Protein AF-A0A937VIE2-F1 (afdb_monomer)

Structure (mmCIF, N/CA/C/O backbone):
data_AF-A0A937VIE2-F1
#
_entry.id   AF-A0A937VIE2-F1
#
loop_
_atom_site.group_PDB
_atom_site.id
_atom_site.type_symbol
_atom_site.label_atom_id
_atom_site.label_alt_id
_atom_site.label_comp_id
_atom_site.label_asym_id
_atom_site.label_entity_id
_atom_site.label_seq_id
_atom_site.pdbx_PDB_ins_code
_atom_site.Cartn_x
_atom_site.Cartn_y
_atom_site.Cartn_z
_atom_site.occupancy
_atom_site.B_iso_or_equiv
_atom_site.auth_seq_id
_atom_site.auth_comp_id
_atom_site.auth_asym_id
_atom_site.auth_atom_id
_atom_site.pdbx_PDB_model_num
ATOM 1 N N . MET A 1 1 ? 29.236 -11.429 35.634 1.00 69.19 1 MET A N 1
ATOM 2 C CA . MET A 1 1 ? 28.271 -10.416 35.156 1.00 69.19 1 MET A CA 1
ATOM 3 C C . MET A 1 1 ? 28.863 -9.721 33.946 1.00 69.19 1 MET A C 1
ATOM 5 O O . MET A 1 1 ? 29.870 -9.031 34.075 1.00 69.19 1 MET A O 1
ATOM 9 N N . THR A 1 2 ? 28.280 -9.947 32.773 1.00 82.44 2 THR A N 1
ATOM 10 C CA . THR A 1 2 ? 28.721 -9.345 31.508 1.00 82.44 2 THR A CA 1
ATOM 11 C C . THR A 1 2 ? 27.830 -8.153 31.186 1.00 82.44 2 THR A C 1
ATOM 13 O O . THR A 1 2 ? 26.612 -8.257 31.287 1.00 82.44 2 THR A O 1
ATOM 16 N N . THR A 1 3 ? 28.403 -7.032 30.759 1.00 87.00 3 THR A N 1
ATOM 17 C CA . THR A 1 3 ? 27.626 -5.849 30.363 1.00 87.00 3 THR A CA 1
ATOM 18 C C . THR A 1 3 ? 27.559 -5.748 28.845 1.00 87.00 3 THR A C 1
ATOM 20 O O . THR A 1 3 ? 28.565 -5.911 28.158 1.00 87.00 3 THR A O 1
ATOM 23 N N . CYS A 1 4 ? 26.375 -5.458 28.303 1.00 84.06 4 CYS A N 1
ATOM 24 C CA . CYS A 1 4 ? 26.221 -5.210 26.873 1.00 84.06 4 CYS A CA 1
ATOM 25 C C . CYS A 1 4 ? 26.970 -3.938 26.454 1.00 84.06 4 CYS A C 1
ATOM 27 O O . CYS A 1 4 ? 26.629 -2.847 26.913 1.00 84.06 4 CYS A O 1
ATOM 29 N N . ALA A 1 5 ? 27.912 -4.052 25.517 1.00 84.44 5 ALA A N 1
ATOM 30 C CA . ALA A 1 5 ? 28.665 -2.908 24.994 1.00 84.44 5 ALA A CA 1
ATOM 31 C C . ALA A 1 5 ? 27.788 -1.883 24.247 1.00 84.44 5 ALA A C 1
ATOM 33 O O . ALA A 1 5 ? 28.168 -0.723 24.124 1.00 84.44 5 ALA A O 1
ATOM 34 N N . ARG A 1 6 ? 26.607 -2.290 23.758 1.00 85.06 6 ARG A N 1
ATOM 35 C CA . ARG A 1 6 ? 25.713 -1.416 22.984 1.00 85.06 6 ARG A CA 1
ATOM 36 C C . ARG A 1 6 ? 24.763 -0.589 23.847 1.00 85.06 6 ARG A C 1
ATOM 38 O O . ARG A 1 6 ? 24.450 0.538 23.489 1.00 85.06 6 ARG A O 1
ATOM 45 N N . CYS A 1 7 ? 24.264 -1.149 24.949 1.00 91.25 7 CYS A N 1
ATOM 46 C CA . CYS A 1 7 ? 23.208 -0.514 25.749 1.00 91.25 7 CYS A CA 1
ATOM 47 C C . CYS A 1 7 ? 23.459 -0.530 27.263 1.00 91.25 7 CYS A C 1
ATOM 49 O O . CYS A 1 7 ? 22.568 -0.172 28.029 1.00 91.25 7 CYS A O 1
ATOM 51 N N . GLY A 1 8 ? 24.625 -0.997 27.720 1.00 88.50 8 GLY A N 1
ATOM 52 C CA . GLY A 1 8 ? 25.016 -0.966 29.134 1.00 88.50 8 GLY A CA 1
ATOM 53 C C . GLY A 1 8 ? 24.221 -1.898 30.054 1.00 88.50 8 GLY A C 1
ATOM 54 O O . GLY A 1 8 ? 24.347 -1.819 31.271 1.00 88.50 8 GLY A O 1
ATOM 55 N N . THR A 1 9 ? 23.373 -2.775 29.511 1.00 90.00 9 THR A N 1
ATOM 56 C CA . THR A 1 9 ? 22.544 -3.674 30.325 1.00 90.00 9 THR A CA 1
ATOM 57 C C . THR A 1 9 ? 23.381 -4.822 30.883 1.00 90.00 9 THR A C 1
ATOM 59 O O . THR A 1 9 ? 24.110 -5.473 30.134 1.00 90.00 9 THR A O 1
ATOM 62 N N . GLN A 1 10 ? 23.249 -5.068 32.187 1.00 91.19 10 GLN A N 1
ATOM 63 C CA . GLN A 1 10 ? 23.834 -6.215 32.880 1.00 91.19 10 GLN A CA 1
ATOM 64 C C . GLN A 1 10 ? 23.146 -7.501 32.414 1.00 91.19 10 GLN A C 1
ATOM 66 O O . GLN A 1 10 ? 21.920 -7.615 32.459 1.00 91.19 10 GLN A O 1
ATOM 71 N N . LEU A 1 11 ? 23.936 -8.461 31.953 1.00 88.44 11 LEU A N 1
ATOM 72 C CA . LEU A 1 11 ? 23.487 -9.748 31.443 1.00 88.44 11 LEU A CA 1
ATOM 73 C C . LEU A 1 11 ? 24.007 -10.867 32.345 1.00 88.44 11 LEU A C 1
ATOM 75 O O . LEU A 1 11 ? 25.069 -10.767 32.972 1.00 88.44 11 LEU A O 1
ATOM 79 N N . LYS A 1 12 ? 23.229 -11.949 32.405 1.00 87.00 12 LYS A N 1
ATOM 80 C CA . LYS A 1 12 ? 23.620 -13.166 33.114 1.00 87.00 12 LYS A CA 1
ATOM 81 C C . LYS A 1 12 ? 24.787 -13.821 32.371 1.00 87.00 12 LYS A C 1
ATOM 83 O O . LYS A 1 12 ? 24.836 -13.799 31.139 1.00 87.00 12 LYS A O 1
ATOM 88 N N . ASP A 1 13 ? 25.731 -14.383 33.116 1.00 81.31 13 ASP A N 1
ATOM 89 C CA . ASP A 1 13 ? 26.873 -15.077 32.523 1.00 81.31 13 ASP A CA 1
ATOM 90 C C . ASP A 1 13 ? 26.370 -16.241 31.639 1.00 81.31 13 ASP A C 1
ATOM 92 O O . ASP A 1 13 ? 25.486 -16.996 32.045 1.00 81.31 13 ASP A O 1
ATOM 96 N N . GLY A 1 14 ? 26.881 -16.333 30.404 1.00 79.75 14 GLY A N 1
ATOM 97 C CA . GLY A 1 14 ? 26.474 -17.335 29.403 1.00 79.75 14 GLY A CA 1
ATOM 98 C C . GLY A 1 14 ? 25.462 -16.872 28.342 1.00 79.75 14 GLY A C 1
ATOM 99 O O . GLY A 1 14 ? 25.085 -17.665 27.483 1.00 79.75 14 GLY A O 1
ATOM 100 N N . THR A 1 15 ? 25.027 -15.607 28.354 1.00 79.00 15 THR A N 1
ATOM 101 C CA . THR A 1 15 ? 24.109 -15.081 27.324 1.00 79.00 15 THR A CA 1
ATOM 102 C C . THR A 1 15 ? 24.867 -14.699 26.044 1.00 79.00 15 THR A C 1
ATOM 104 O O . THR A 1 15 ? 25.812 -13.918 26.104 1.00 79.00 15 THR A O 1
ATOM 107 N N . THR A 1 16 ? 24.445 -15.200 24.878 1.00 86.69 16 THR A N 1
ATOM 108 C CA . THR A 1 16 ? 25.075 -14.901 23.570 1.00 86.69 16 THR A CA 1
ATOM 109 C C . THR A 1 16 ? 24.495 -13.668 22.872 1.00 86.69 16 THR A C 1
ATOM 111 O O . THR A 1 16 ? 25.120 -13.123 21.963 1.00 86.69 16 THR A O 1
ATOM 114 N N . VAL A 1 17 ? 23.322 -13.192 23.305 1.00 88.12 17 VAL A N 1
ATOM 115 C CA . VAL A 1 17 ? 22.620 -12.028 22.744 1.00 88.12 17 VAL A CA 1
ATOM 116 C C . VAL A 1 17 ? 22.024 -11.152 23.845 1.00 88.12 17 VAL A C 1
ATOM 118 O O . VAL A 1 17 ? 21.559 -11.639 24.874 1.00 88.12 17 VAL A O 1
ATOM 121 N N . CYS A 1 18 ? 22.019 -9.836 23.644 1.00 86.56 18 CYS A N 1
ATOM 122 C CA . CYS A 1 18 ? 21.392 -8.904 24.572 1.00 86.56 18 CYS A CA 1
ATOM 123 C C . CYS A 1 18 ? 19.878 -8.829 24.330 1.00 86.56 18 CYS A C 1
ATOM 125 O O . CYS A 1 18 ? 19.446 -8.294 23.313 1.00 86.56 18 CYS A O 1
ATOM 127 N N . PHE A 1 19 ? 19.064 -9.246 25.302 1.00 88.81 19 PHE A N 1
ATOM 128 C CA . PHE A 1 19 ? 17.596 -9.188 25.199 1.00 88.81 19 PHE A CA 1
ATOM 129 C C . PHE A 1 19 ? 17.021 -7.777 25.020 1.00 88.81 19 PHE A C 1
ATOM 131 O O . PHE A 1 19 ? 15.902 -7.628 24.547 1.00 88.81 19 PHE A O 1
ATOM 138 N N . ARG A 1 20 ? 17.773 -6.731 25.386 1.00 85.81 20 ARG A N 1
ATOM 139 C CA . ARG A 1 20 ? 17.298 -5.346 25.285 1.00 85.81 20 ARG A CA 1
ATOM 140 C C . ARG A 1 20 ? 17.515 -4.720 23.908 1.00 85.81 20 ARG A C 1
ATOM 142 O O . ARG A 1 20 ? 16.740 -3.861 23.514 1.00 85.81 20 ARG A O 1
ATOM 149 N N . CYS A 1 21 ? 18.578 -5.097 23.200 1.00 89.81 21 CYS A N 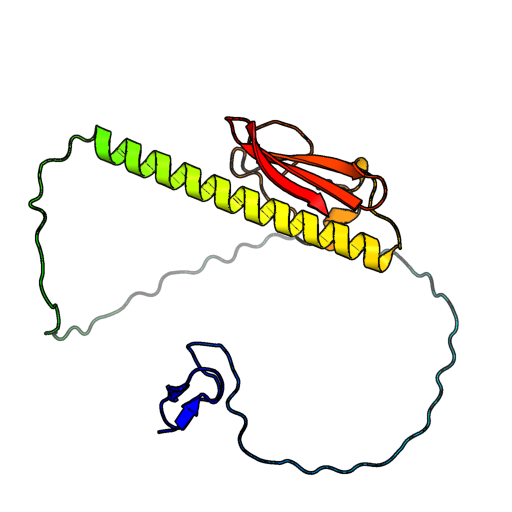1
ATOM 150 C CA . CYS A 1 21 ? 18.947 -4.453 21.930 1.00 89.81 21 CYS A CA 1
ATOM 151 C C . CYS A 1 21 ? 19.276 -5.427 20.792 1.00 89.81 21 CYS A C 1
ATOM 153 O O . CYS A 1 21 ? 19.656 -4.985 19.712 1.00 89.81 21 CYS A O 1
ATOM 155 N N . GLY A 1 22 ? 19.200 -6.738 21.030 1.00 84.06 22 GLY A N 1
ATOM 156 C CA . GLY A 1 22 ? 19.500 -7.780 20.046 1.00 84.06 22 GLY A CA 1
ATOM 157 C C . GLY A 1 22 ? 20.981 -7.921 19.677 1.00 84.06 22 GLY A C 1
ATOM 158 O O . GLY A 1 22 ? 21.313 -8.721 18.810 1.00 84.06 22 GLY A O 1
ATOM 159 N N . ALA A 1 23 ? 21.891 -7.165 20.300 1.00 85.06 23 ALA A N 1
ATOM 160 C CA . ALA A 1 23 ? 23.313 -7.238 19.974 1.00 85.06 23 ALA A CA 1
ATOM 161 C C . ALA A 1 23 ? 23.926 -8.575 20.424 1.00 85.06 23 ALA A C 1
ATOM 163 O O . ALA A 1 23 ? 23.770 -8.966 21.583 1.00 85.06 23 ALA A O 1
ATOM 164 N N . GLY A 1 24 ? 24.647 -9.245 19.522 1.00 82.56 24 GLY A N 1
ATOM 165 C CA . GLY A 1 24 ? 25.449 -10.425 19.845 1.00 82.56 24 GLY A CA 1
ATOM 166 C C . GLY A 1 24 ? 26.651 -10.060 20.718 1.00 82.56 24 GLY A C 1
ATOM 167 O O . GLY A 1 24 ? 27.347 -9.082 20.446 1.00 82.56 24 GLY A O 1
ATOM 168 N N . LEU A 1 25 ? 26.887 -10.838 21.773 1.00 75.50 25 LEU A N 1
ATOM 169 C CA . LEU A 1 25 ? 28.048 -10.705 22.650 1.00 75.50 25 LEU A CA 1
ATOM 170 C C . LEU A 1 25 ? 29.154 -11.646 22.162 1.00 75.50 25 LEU A C 1
ATOM 172 O O . LEU A 1 25 ? 29.350 -12.734 22.698 1.00 75.50 25 LEU A O 1
ATOM 176 N N . SER A 1 26 ? 29.850 -11.257 21.099 1.00 67.56 26 SER A N 1
ATOM 177 C CA . SER A 1 26 ? 30.950 -12.054 20.555 1.00 67.56 26 SER A CA 1
ATOM 178 C C . SER A 1 26 ? 32.228 -11.804 21.355 1.00 67.56 26 SER A C 1
ATOM 180 O O . SER A 1 26 ? 32.835 -10.741 21.244 1.00 67.56 26 SER A O 1
ATOM 182 N N . GLY A 1 27 ? 32.637 -12.779 22.166 1.00 53.41 27 GLY A N 1
ATOM 183 C CA . GLY A 1 27 ? 33.979 -12.838 22.737 1.00 53.41 27 GLY A CA 1
ATOM 184 C C . GLY A 1 27 ? 34.893 -13.725 21.890 1.00 53.41 27 GLY A C 1
ATOM 185 O O . GLY A 1 27 ? 34.603 -14.906 21.735 1.00 53.41 27 GLY A O 1
ATOM 186 N N . GLY A 1 28 ? 36.011 -13.167 21.418 1.00 45.53 28 GLY A N 1
ATOM 187 C CA . GLY A 1 28 ? 37.247 -13.916 21.171 1.00 45.53 28 GLY A CA 1
ATOM 188 C C . GLY A 1 28 ? 37.538 -14.351 19.734 1.00 45.53 28 GLY A C 1
ATOM 189 O O . GLY A 1 28 ? 36.821 -15.139 19.128 1.00 45.53 28 GLY A O 1
ATOM 190 N N . ASP A 1 29 ? 38.666 -13.855 19.248 1.00 45.56 29 ASP A N 1
ATOM 191 C CA . ASP A 1 29 ? 39.353 -14.092 17.984 1.00 45.56 29 ASP A CA 1
ATOM 192 C C . ASP A 1 29 ? 39.387 -15.547 17.482 1.00 45.56 29 ASP A C 1
ATOM 194 O O . ASP A 1 29 ? 39.903 -16.454 18.134 1.00 45.56 29 ASP A O 1
ATOM 198 N N . ALA A 1 30 ? 38.984 -15.735 16.224 1.00 44.19 30 ALA A N 1
ATOM 199 C CA . ALA A 1 30 ? 39.468 -16.827 15.388 1.00 44.19 30 ALA A CA 1
ATOM 200 C C . ALA A 1 30 ? 40.212 -16.233 14.187 1.00 44.19 30 ALA A C 1
ATOM 202 O O . ALA A 1 30 ? 39.652 -16.005 13.114 1.00 44.19 30 ALA A O 1
ATOM 203 N N . HIS A 1 31 ? 41.512 -16.008 14.382 1.00 41.78 31 HIS A N 1
ATOM 204 C CA . HIS A 1 31 ? 42.490 -15.972 13.302 1.00 41.78 31 HIS A CA 1
ATOM 205 C C . HIS A 1 31 ? 42.305 -17.215 12.417 1.00 41.78 31 HIS A C 1
ATOM 207 O O . HIS A 1 31 ? 42.608 -18.337 12.825 1.00 41.78 31 HIS A O 1
ATOM 213 N N . ARG A 1 32 ? 41.867 -17.027 11.171 1.00 40.41 32 ARG A N 1
ATOM 214 C CA . ARG A 1 32 ? 42.125 -18.003 10.111 1.00 40.41 32 ARG A CA 1
ATOM 215 C C . ARG A 1 32 ? 42.471 -17.277 8.816 1.00 40.41 32 ARG A C 1
ATOM 217 O O . ARG A 1 32 ? 41.617 -16.981 7.990 1.00 40.41 32 ARG A O 1
ATOM 224 N N . SER A 1 33 ? 43.768 -17.037 8.648 1.00 39.62 3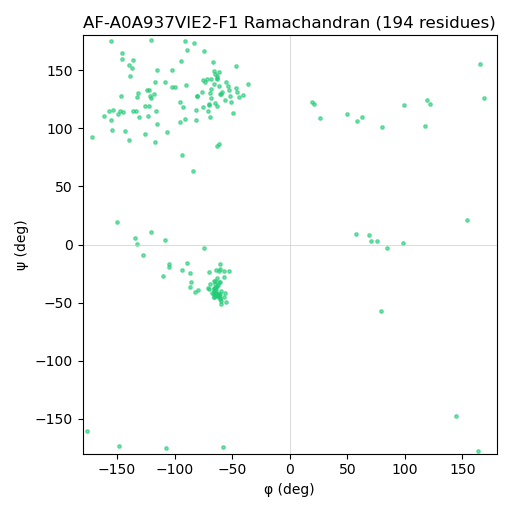3 SER A N 1
ATOM 225 C CA . SER A 1 33 ? 44.392 -16.877 7.339 1.00 39.62 33 SER A CA 1
ATOM 226 C C . SER A 1 33 ? 44.033 -18.066 6.446 1.00 39.62 33 SER A C 1
ATOM 228 O O . SER A 1 33 ? 44.278 -19.212 6.828 1.00 39.62 33 SER A O 1
ATOM 230 N N . ARG A 1 34 ? 43.527 -17.800 5.239 1.00 42.66 34 ARG A N 1
ATOM 231 C CA . ARG A 1 34 ? 43.758 -18.634 4.049 1.00 42.66 34 ARG A CA 1
ATOM 232 C C . ARG A 1 34 ? 43.607 -17.797 2.777 1.00 42.66 34 ARG A C 1
ATOM 234 O O . ARG A 1 34 ? 42.509 -17.496 2.333 1.00 42.66 34 ARG A O 1
ATOM 241 N N . SER A 1 35 ? 44.768 -17.389 2.272 1.00 39.28 35 SER A N 1
ATOM 242 C CA . SER A 1 35 ? 45.222 -17.503 0.879 1.00 39.28 35 SER A CA 1
ATOM 243 C C . SER A 1 35 ? 44.176 -17.681 -0.232 1.00 39.28 35 SER A C 1
ATOM 245 O O . SER A 1 35 ? 43.502 -18.705 -0.305 1.00 39.28 35 SER A O 1
ATOM 247 N N . SER A 1 36 ? 44.201 -16.714 -1.155 1.00 44.53 36 SER A N 1
ATOM 248 C CA . SER A 1 36 ? 44.146 -16.838 -2.622 1.00 44.53 36 SER A CA 1
ATOM 249 C C . SER A 1 36 ? 43.602 -18.136 -3.231 1.00 44.53 36 SER A C 1
ATOM 251 O O . SER A 1 36 ? 44.233 -19.188 -3.128 1.00 44.53 36 SER A O 1
ATOM 253 N N . THR A 1 37 ? 42.565 -18.018 -4.061 1.00 42.12 37 THR A N 1
ATOM 254 C CA . THR A 1 37 ? 42.486 -18.753 -5.332 1.00 42.12 37 THR A CA 1
ATOM 255 C C . THR A 1 37 ? 41.700 -17.923 -6.344 1.00 42.12 37 THR A C 1
ATOM 257 O O . THR A 1 37 ? 40.510 -17.672 -6.197 1.00 42.12 37 THR A O 1
ATOM 260 N N . THR A 1 38 ? 42.434 -17.480 -7.358 1.00 45.38 38 THR A N 1
ATOM 261 C CA . THR A 1 38 ? 41.984 -17.034 -8.673 1.00 45.38 38 THR A CA 1
ATOM 262 C C . THR A 1 38 ? 41.099 -18.095 -9.325 1.00 45.38 38 THR A C 1
ATOM 264 O O . THR A 1 38 ? 41.486 -19.259 -9.381 1.00 45.38 38 THR A O 1
ATOM 267 N N . GLY A 1 39 ? 39.956 -17.701 -9.879 1.00 36.81 39 GLY A N 1
ATOM 268 C CA . GLY A 1 39 ? 39.126 -18.596 -10.682 1.00 36.81 39 GLY A CA 1
ATOM 269 C C . GLY A 1 39 ? 38.001 -17.830 -11.358 1.00 36.81 39 GLY A C 1
ATOM 270 O O . GLY A 1 39 ? 36.953 -17.620 -10.760 1.00 36.81 39 GLY A O 1
ATOM 271 N N . GLY A 1 40 ? 38.246 -17.373 -12.586 1.00 45.88 40 GLY A N 1
ATOM 272 C CA . GLY A 1 40 ? 37.209 -16.809 -13.441 1.00 45.88 40 GLY A CA 1
ATOM 273 C C . GLY A 1 40 ? 36.153 -17.854 -13.787 1.00 45.88 40 GLY A C 1
ATOM 274 O O . GLY A 1 40 ? 36.474 -19.026 -13.978 1.00 45.88 40 GLY A O 1
ATOM 275 N N . VAL A 1 41 ? 34.900 -17.416 -13.902 1.00 42.28 41 VAL A N 1
ATOM 276 C CA . VAL A 1 41 ? 33.829 -18.227 -14.478 1.00 42.28 41 VAL A CA 1
ATOM 277 C C . VAL A 1 41 ? 33.091 -17.395 -15.518 1.00 42.28 41 VAL A C 1
ATOM 279 O O . VAL A 1 41 ? 32.414 -16.413 -15.233 1.00 42.28 41 VAL A O 1
ATOM 282 N N . VAL A 1 42 ? 33.318 -17.827 -16.748 1.00 40.94 42 VAL A N 1
ATOM 283 C CA . VAL A 1 42 ? 32.535 -17.634 -17.961 1.00 40.94 42 VAL A CA 1
ATOM 284 C C . VAL A 1 42 ? 31.026 -17.831 -17.734 1.00 40.94 42 VAL A C 1
ATOM 286 O O . VAL A 1 42 ? 30.591 -18.884 -17.282 1.00 40.94 42 VAL A O 1
ATOM 289 N N . MET A 1 43 ? 30.221 -16.843 -18.137 1.00 37.28 43 MET A N 1
ATOM 290 C CA . MET A 1 43 ? 28.886 -17.081 -18.717 1.00 37.28 43 MET A CA 1
ATOM 291 C C . MET A 1 43 ? 29.076 -17.861 -20.031 1.00 37.28 43 MET A C 1
ATOM 293 O O . MET A 1 43 ? 30.044 -17.561 -20.740 1.00 37.28 43 MET A O 1
ATOM 297 N N . PRO A 1 44 ? 28.202 -18.824 -20.402 1.00 50.09 44 PRO A N 1
ATOM 298 C CA . PRO A 1 44 ? 26.940 -18.430 -21.047 1.00 50.09 44 PRO A CA 1
ATOM 299 C C . PRO A 1 44 ? 25.744 -19.415 -20.936 1.00 50.09 44 PRO A C 1
ATOM 301 O O . PRO A 1 44 ? 25.866 -20.573 -20.547 1.00 50.09 44 PRO A O 1
ATOM 304 N N . THR A 1 45 ? 24.611 -18.934 -21.468 1.00 39.50 45 THR A N 1
ATOM 305 C CA . THR A 1 45 ? 23.531 -19.662 -22.181 1.00 39.50 45 THR A CA 1
ATOM 306 C C . THR A 1 45 ? 22.457 -20.441 -21.405 1.00 39.50 45 THR A C 1
ATOM 308 O O . THR A 1 45 ? 22.623 -21.597 -21.041 1.00 39.50 45 THR A O 1
ATOM 311 N N . LEU A 1 46 ? 21.285 -19.793 -21.303 1.00 46.03 46 LEU A N 1
ATOM 312 C CA . LEU A 1 46 ? 19.970 -20.256 -21.785 1.00 46.03 46 LEU A CA 1
ATOM 313 C C . LEU A 1 46 ? 19.782 -21.781 -21.893 1.00 46.03 46 LEU A C 1
ATOM 315 O O . LEU A 1 46 ? 20.256 -22.419 -22.832 1.00 46.03 46 LEU A O 1
ATOM 319 N N . THR A 1 47 ? 18.966 -22.350 -21.006 1.00 46.69 47 THR A N 1
ATOM 320 C CA . THR A 1 47 ? 18.272 -23.611 -21.286 1.00 46.69 47 THR A CA 1
ATOM 321 C C . THR A 1 47 ? 16.824 -23.507 -20.826 1.00 46.69 47 THR A C 1
ATOM 323 O O . THR A 1 47 ? 16.514 -23.315 -19.656 1.00 46.69 47 THR A O 1
ATOM 326 N N . LEU A 1 48 ? 15.953 -23.580 -21.821 1.00 48.66 48 LEU A N 1
ATOM 327 C CA . LEU A 1 48 ? 14.506 -23.497 -21.789 1.00 48.66 48 LEU A CA 1
ATOM 328 C C . LEU A 1 48 ? 14.000 -24.944 -21.739 1.00 48.66 48 LEU A C 1
ATOM 330 O O . LEU A 1 48 ? 14.105 -25.611 -22.762 1.00 48.66 48 LEU A O 1
ATOM 334 N N . VAL A 1 49 ? 13.503 -25.468 -20.609 1.00 40.34 49 VAL A N 1
ATOM 335 C CA . VAL A 1 49 ? 12.827 -26.786 -20.601 1.00 40.34 49 VAL A CA 1
ATOM 336 C C . VAL A 1 49 ? 11.699 -26.879 -19.562 1.00 40.34 49 VAL A C 1
ATOM 338 O O . VAL A 1 49 ? 11.930 -26.893 -18.360 1.00 40.34 49 VAL A O 1
ATOM 341 N N . ALA A 1 50 ? 10.496 -27.020 -20.126 1.00 37.25 50 ALA A N 1
ATOM 342 C CA . ALA A 1 50 ? 9.317 -27.779 -19.702 1.00 37.25 50 ALA A CA 1
ATOM 343 C C . ALA A 1 50 ? 8.644 -27.503 -18.343 1.00 37.25 50 ALA A C 1
ATOM 345 O O . ALA A 1 50 ? 9.023 -27.999 -17.287 1.00 37.25 50 ALA A O 1
ATOM 346 N N . ILE A 1 51 ? 7.484 -26.857 -18.469 1.00 42.69 51 ILE A N 1
ATOM 347 C CA . ILE A 1 51 ? 6.309 -26.998 -17.609 1.00 42.69 51 ILE A CA 1
ATOM 348 C C . ILE A 1 51 ? 5.954 -28.488 -17.473 1.00 42.69 51 ILE A C 1
ATOM 350 O O . ILE A 1 51 ? 5.646 -29.145 -18.468 1.00 42.69 51 ILE A O 1
ATOM 354 N N . VAL A 1 52 ? 5.920 -28.999 -16.240 1.00 38.22 52 VAL A N 1
ATOM 355 C CA . VAL A 1 52 ? 5.190 -30.225 -15.897 1.00 38.22 52 VAL A CA 1
ATOM 356 C C . VAL A 1 52 ? 4.077 -29.839 -14.931 1.00 38.22 52 VAL A C 1
ATOM 358 O O . VAL A 1 52 ? 4.304 -29.581 -13.752 1.00 38.22 52 VAL A O 1
ATOM 361 N N . VAL A 1 53 ? 2.857 -29.789 -15.463 1.00 46.22 53 VAL A N 1
ATOM 362 C CA . VAL A 1 53 ? 1.624 -29.777 -14.677 1.00 46.22 53 VAL A CA 1
ATOM 363 C C . VAL A 1 53 ? 1.485 -31.160 -14.045 1.00 46.22 53 VAL A C 1
ATOM 365 O O . VAL A 1 53 ? 1.210 -32.130 -14.747 1.00 46.22 53 VAL A O 1
ATOM 368 N N . VAL A 1 54 ? 1.660 -31.262 -12.726 1.00 45.50 54 VAL A N 1
ATOM 369 C CA . VAL A 1 54 ? 1.180 -32.422 -11.965 1.00 45.50 54 VAL A CA 1
ATOM 370 C C . VAL A 1 54 ? -0.031 -31.985 -11.161 1.00 45.50 54 VAL A C 1
ATOM 372 O O . VAL A 1 54 ? 0.073 -31.428 -10.072 1.00 45.50 54 VAL A O 1
ATOM 375 N N . ALA A 1 55 ? -1.200 -32.256 -11.731 1.00 48.00 55 ALA A N 1
ATOM 376 C CA . ALA A 1 55 ? -2.424 -32.395 -10.972 1.00 48.00 55 ALA A CA 1
ATOM 377 C C . ALA A 1 55 ? -2.347 -33.706 -10.176 1.00 48.00 55 ALA A C 1
ATOM 379 O O . ALA A 1 55 ? -2.338 -34.784 -10.764 1.00 48.00 55 ALA A O 1
ATOM 380 N N . MET A 1 56 ? -2.320 -33.620 -8.849 1.00 47.16 56 MET A N 1
ATOM 381 C CA . MET A 1 56 ? -2.727 -34.717 -7.972 1.00 47.16 56 MET A CA 1
ATOM 382 C C . MET A 1 56 ? -3.441 -34.134 -6.758 1.00 47.16 56 MET A C 1
ATOM 384 O O . MET A 1 56 ? -2.824 -33.692 -5.795 1.00 47.16 56 MET A O 1
ATOM 388 N N . GLY A 1 57 ? -4.770 -34.145 -6.821 1.00 42.44 57 GLY A N 1
ATOM 389 C CA . GLY A 1 57 ? -5.589 -34.180 -5.624 1.00 42.44 57 GLY A CA 1
ATOM 390 C C . GLY A 1 57 ? -5.652 -35.613 -5.112 1.00 42.44 57 GLY A C 1
ATOM 391 O O . GLY A 1 57 ? -6.011 -36.502 -5.875 1.00 42.44 57 GLY A O 1
ATOM 392 N N . ILE A 1 58 ? -5.346 -35.817 -3.832 1.00 49.72 58 ILE A N 1
ATOM 393 C CA . ILE A 1 58 ? -5.894 -36.895 -3.002 1.00 49.72 58 ILE A CA 1
ATOM 394 C C . ILE A 1 58 ? -6.044 -36.314 -1.597 1.00 49.72 58 ILE A C 1
ATOM 396 O O . ILE A 1 58 ? -5.063 -35.961 -0.946 1.00 49.72 58 ILE A O 1
ATOM 400 N N . GLY A 1 59 ? -7.292 -36.192 -1.150 1.00 38.00 59 GLY A N 1
ATOM 401 C CA . GLY A 1 59 ? -7.606 -35.992 0.253 1.00 38.00 59 GLY A CA 1
ATOM 402 C C . GLY A 1 59 ? -7.348 -37.269 1.047 1.00 38.00 59 GLY A C 1
ATOM 403 O O . GLY A 1 59 ? -7.638 -38.368 0.583 1.00 38.00 59 GLY A O 1
ATOM 404 N N . ALA A 1 60 ? -6.851 -37.114 2.266 1.00 46.16 60 ALA A N 1
ATOM 405 C CA . ALA A 1 60 ? -7.006 -38.094 3.328 1.00 46.16 60 ALA A CA 1
ATOM 406 C C . ALA A 1 60 ? -6.923 -37.348 4.659 1.00 46.16 60 ALA A C 1
ATOM 408 O O . ALA A 1 60 ? -5.905 -36.739 4.985 1.00 46.16 60 ALA A O 1
ATOM 409 N N . GLY A 1 61 ? -8.032 -37.358 5.397 1.00 41.41 61 GLY A N 1
ATOM 410 C CA . GLY A 1 61 ? -8.076 -36.881 6.767 1.00 41.41 61 GLY A CA 1
ATOM 411 C C . GLY A 1 61 ? -7.182 -37.734 7.659 1.00 41.41 61 GLY A C 1
ATOM 412 O O . GLY A 1 61 ? -7.100 -38.952 7.503 1.00 41.41 61 GLY A O 1
ATOM 413 N N . ILE A 1 62 ? -6.543 -37.083 8.623 1.00 51.00 62 ILE A N 1
ATOM 414 C CA . ILE A 1 62 ? -5.901 -37.759 9.740 1.00 51.00 62 ILE A CA 1
ATOM 415 C C . ILE A 1 62 ? -6.475 -37.132 11.009 1.00 51.00 62 ILE A C 1
ATOM 417 O O . ILE A 1 62 ? -6.046 -36.072 11.454 1.00 51.00 62 ILE A O 1
ATOM 421 N N . THR A 1 63 ? -7.503 -37.781 11.551 1.00 52.09 63 THR A N 1
ATOM 422 C CA . THR A 1 63 ? -8.044 -37.538 12.889 1.00 52.09 63 THR A CA 1
ATOM 423 C C . THR A 1 63 ? -7.373 -38.495 13.871 1.00 52.09 63 THR A C 1
ATOM 425 O O . THR A 1 63 ? -7.569 -39.701 13.755 1.00 52.09 63 THR A O 1
ATOM 428 N N . TRP A 1 64 ? -6.651 -37.972 14.858 1.00 48.19 64 TRP A N 1
ATOM 429 C CA . TRP A 1 64 ? -6.377 -38.622 16.148 1.00 48.19 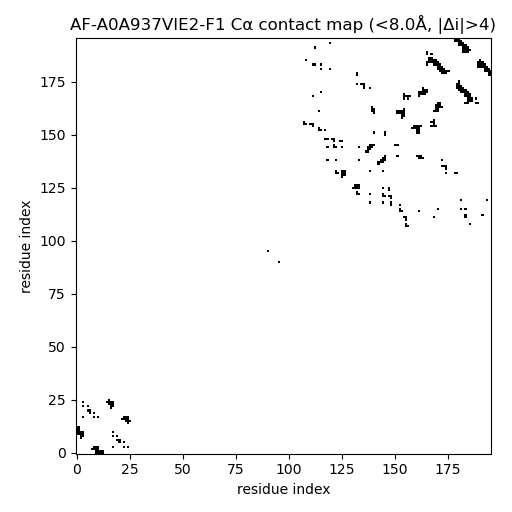64 TRP A CA 1
ATOM 430 C C . TRP A 1 64 ? -6.323 -37.472 17.165 1.00 48.19 64 TRP A C 1
ATOM 432 O O . TRP A 1 64 ? -5.685 -36.461 16.905 1.00 48.19 64 TRP A O 1
ATOM 442 N N . GLY A 1 65 ? -7.035 -37.470 18.283 1.00 39.09 65 GLY A N 1
ATOM 443 C CA . GLY A 1 65 ? -7.417 -38.608 19.102 1.00 39.09 65 GLY A CA 1
ATOM 444 C C . GLY A 1 65 ? -6.774 -38.409 20.472 1.00 39.09 65 GLY A C 1
ATOM 445 O O . GLY A 1 65 ? -5.576 -38.597 20.633 1.00 39.09 65 GLY A O 1
ATOM 446 N N . VAL A 1 66 ? -7.605 -37.964 21.410 1.00 46.50 66 VAL A N 1
ATOM 447 C CA . VAL A 1 66 ? -7.398 -37.789 22.853 1.00 46.50 66 VAL A CA 1
ATOM 448 C C . VAL A 1 66 ? -6.515 -38.871 23.496 1.00 46.50 66 VAL A C 1
ATOM 450 O O . VAL A 1 66 ? -6.753 -40.057 23.296 1.00 46.50 66 VAL A O 1
ATOM 453 N N . MET A 1 67 ? -5.608 -38.454 24.386 1.00 45.94 67 MET A N 1
ATOM 454 C CA . MET A 1 67 ? -5.156 -39.248 25.536 1.00 45.94 67 MET A CA 1
ATOM 455 C C . MET A 1 67 ? -5.167 -38.349 26.776 1.00 45.94 67 MET A C 1
ATOM 457 O O . MET A 1 67 ? -4.451 -37.353 26.852 1.00 45.94 67 MET A O 1
ATOM 461 N N . ALA A 1 68 ? -6.035 -38.711 27.715 1.00 45.06 68 ALA A N 1
ATOM 462 C CA . ALA A 1 68 ? -6.183 -38.139 29.042 1.00 45.06 68 ALA A CA 1
ATOM 463 C C . ALA A 1 68 ? -5.371 -38.939 30.079 1.00 45.06 68 ALA A C 1
ATOM 465 O O . ALA A 1 68 ? -5.125 -40.130 29.890 1.00 45.06 68 ALA A O 1
ATOM 466 N N . GLY A 1 69 ? -5.051 -38.284 31.201 1.00 36.53 69 GLY A N 1
ATOM 467 C CA . GLY A 1 69 ? -4.531 -38.873 32.443 1.00 36.53 69 GLY A CA 1
ATOM 468 C C . GLY A 1 69 ? -3.146 -38.325 32.802 1.00 36.53 69 GLY A C 1
ATOM 469 O O . GLY A 1 69 ? -2.230 -38.400 31.997 1.00 36.53 69 GLY A O 1
ATOM 470 N N . GLY A 1 70 ? -2.876 -37.753 33.970 1.00 35.06 70 GLY A N 1
ATOM 471 C CA . GLY A 1 70 ? -3.651 -37.560 35.189 1.00 35.06 70 GLY A CA 1
ATOM 472 C C . GLY A 1 70 ? -2.680 -37.083 36.280 1.00 35.06 70 GLY A C 1
ATOM 473 O O . GLY A 1 70 ? -1.629 -37.686 36.481 1.00 35.06 70 GLY A O 1
ATOM 474 N N . ASP A 1 71 ? -3.025 -35.957 36.899 1.00 40.00 71 ASP A N 1
ATOM 475 C CA . ASP A 1 71 ? -2.872 -35.613 38.319 1.00 40.00 71 ASP A CA 1
ATOM 476 C C . ASP A 1 71 ? -1.515 -35.806 39.032 1.00 40.00 71 ASP A C 1
ATOM 478 O O . ASP A 1 71 ? -1.124 -36.906 39.427 1.00 40.00 71 ASP A O 1
ATOM 482 N N . LYS A 1 72 ? -0.901 -34.669 39.391 1.00 41.25 72 LYS A N 1
ATOM 483 C CA . LYS A 1 72 ? -0.513 -34.369 40.782 1.00 41.25 72 LYS A CA 1
ATOM 484 C C . LYS A 1 72 ? -0.423 -32.856 40.994 1.00 41.25 72 LYS A C 1
ATOM 486 O O . LYS A 1 72 ? 0.502 -32.194 40.533 1.00 41.25 72 LYS A O 1
ATOM 491 N N . SER A 1 73 ? -1.416 -32.343 41.708 1.00 47.53 73 SER A N 1
ATOM 492 C CA . SER A 1 73 ? -1.391 -31.067 42.417 1.00 47.53 73 SER A CA 1
ATOM 493 C C . SER A 1 73 ? -0.379 -31.116 43.562 1.00 47.53 73 SER A C 1
ATOM 495 O O . SER A 1 73 ? -0.396 -32.087 44.308 1.00 47.53 73 SER A O 1
ATOM 497 N N . GLU A 1 74 ? 0.402 -30.050 43.764 1.00 36.12 74 GLU A N 1
ATOM 498 C CA . GLU A 1 74 ? 0.594 -29.466 45.101 1.00 36.12 74 GLU A CA 1
ATOM 499 C C . GLU A 1 74 ? 1.139 -28.022 45.015 1.00 36.12 74 GLU A C 1
ATOM 501 O O . GLU A 1 74 ? 2.264 -27.772 44.596 1.00 36.12 74 GLU A O 1
ATOM 506 N N . SER A 1 75 ? 0.259 -27.091 45.396 1.00 40.25 75 SER A N 1
ATOM 507 C CA . SER A 1 75 ? 0.478 -25.963 46.317 1.00 40.25 75 SER A CA 1
ATOM 508 C C . SER A 1 75 ? 1.493 -24.845 45.997 1.00 40.25 75 SER A C 1
ATOM 510 O O . SER A 1 75 ? 2.703 -24.976 46.140 1.00 40.25 75 SER A O 1
ATOM 512 N N . ALA A 1 76 ? 0.907 -23.675 45.709 1.00 41.41 76 ALA A N 1
ATOM 513 C CA . ALA A 1 76 ? 1.412 -22.295 45.838 1.00 41.41 76 ALA A CA 1
ATOM 514 C C . ALA A 1 76 ? 1.840 -21.955 47.309 1.00 41.41 76 ALA A C 1
ATOM 516 O O . ALA A 1 76 ? 1.709 -22.850 48.146 1.00 41.41 76 ALA A O 1
ATOM 517 N N . PRO A 1 77 ? 2.239 -20.713 47.720 1.00 54.66 77 PRO A N 1
ATOM 518 C CA . PRO A 1 77 ? 2.072 -19.411 47.047 1.00 54.66 77 PRO A CA 1
ATOM 519 C C . PRO A 1 77 ? 3.185 -18.346 47.276 1.00 54.66 77 PRO A C 1
ATOM 521 O O . PRO A 1 77 ? 4.189 -18.585 47.935 1.00 54.66 77 PRO A O 1
ATOM 524 N N . ALA A 1 78 ? 2.909 -17.136 46.763 1.00 36.09 78 ALA A N 1
ATOM 525 C CA . ALA A 1 78 ? 3.274 -15.801 47.275 1.00 36.09 78 ALA A CA 1
ATOM 526 C C . ALA A 1 78 ? 4.099 -14.931 46.311 1.00 36.09 78 ALA A C 1
ATOM 528 O O . ALA A 1 78 ? 5.207 -15.272 45.910 1.00 36.09 78 ALA A O 1
ATOM 529 N N . GLY A 1 79 ? 3.537 -13.762 45.983 1.00 39.03 79 GLY A N 1
ATOM 530 C CA . GLY A 1 79 ? 4.221 -12.719 45.219 1.00 39.03 79 GLY A CA 1
ATOM 531 C C . GLY A 1 79 ? 3.332 -11.770 44.413 1.00 39.03 79 GLY A C 1
ATOM 532 O O . GLY A 1 79 ? 3.823 -11.169 43.467 1.00 39.03 79 GLY A O 1
ATOM 533 N N . GLN A 1 80 ? 2.044 -11.633 44.745 1.00 44.91 80 GLN A N 1
ATOM 534 C CA . GLN A 1 80 ? 1.235 -10.497 44.298 1.00 44.91 80 GLN A CA 1
ATOM 535 C C . GLN A 1 80 ? 1.638 -9.266 45.114 1.00 44.91 80 GLN A C 1
ATOM 537 O O . GLN A 1 80 ? 1.457 -9.249 46.331 1.00 44.91 80 GLN A O 1
ATOM 542 N N . THR A 1 81 ? 2.140 -8.225 44.457 1.00 45.00 81 THR A N 1
ATOM 543 C CA . THR A 1 81 ? 2.067 -6.868 45.003 1.00 45.00 81 THR A CA 1
ATOM 544 C C . THR A 1 81 ? 0.783 -6.216 44.510 1.00 45.00 81 THR A C 1
ATOM 546 O O . THR A 1 81 ? 0.658 -5.866 43.338 1.00 45.00 81 THR A O 1
ATOM 549 N N . ALA A 1 82 ? -0.152 -6.071 45.450 1.00 42.00 82 ALA A N 1
ATOM 550 C CA . ALA A 1 82 ? -1.156 -5.015 45.502 1.00 42.00 82 ALA A CA 1
ATOM 551 C C . ALA A 1 82 ? -0.510 -3.635 45.244 1.00 42.00 82 ALA A C 1
ATOM 553 O O . ALA A 1 82 ? 0.662 -3.438 45.546 1.00 42.00 82 ALA A O 1
ATOM 554 N N . GLY A 1 83 ? -1.188 -2.613 44.743 1.00 38.50 83 GLY A N 1
ATOM 555 C CA . GLY A 1 83 ? -2.593 -2.444 44.419 1.00 38.50 83 GLY A CA 1
ATOM 556 C C . GLY A 1 83 ? -2.859 -0.948 44.231 1.00 38.50 83 GLY A C 1
ATOM 557 O O . GLY A 1 83 ? -2.154 -0.114 44.791 1.00 38.50 83 GLY A O 1
ATOM 558 N N . ALA A 1 84 ? -3.887 -0.621 43.465 1.00 39.75 84 ALA A N 1
ATOM 559 C CA . ALA A 1 84 ? -4.744 0.534 43.698 1.00 39.75 84 ALA A CA 1
ATOM 560 C C . ALA A 1 84 ? -6.059 0.198 42.998 1.00 39.75 84 ALA A C 1
ATOM 562 O O . ALA A 1 84 ? -6.078 -0.079 41.802 1.00 39.75 84 ALA A O 1
ATOM 563 N N . GLY A 1 85 ? -7.112 0.057 43.797 1.00 42.66 85 GLY A N 1
ATOM 564 C CA . GLY A 1 85 ? -8.379 -0.501 43.364 1.00 42.66 85 GLY A CA 1
ATOM 565 C C . GLY A 1 85 ? -9.084 0.357 42.328 1.00 42.66 85 GLY A C 1
ATOM 566 O O . GLY A 1 85 ? -9.049 1.581 42.384 1.00 42.66 85 GLY A O 1
ATOM 567 N N . GLN A 1 86 ? -9.824 -0.314 41.461 1.00 45.62 86 GLN A N 1
ATOM 568 C CA . GLN A 1 86 ? -11.092 0.218 41.007 1.00 45.62 86 GLN A CA 1
ATOM 569 C C . GLN A 1 86 ? -12.143 -0.760 41.495 1.00 45.62 86 GLN A C 1
ATOM 571 O O . GLN A 1 86 ? -12.129 -1.949 41.171 1.00 45.62 86 GLN A O 1
ATOM 576 N N . ALA A 1 87 ? -12.975 -0.247 42.398 1.00 40.91 87 ALA A N 1
ATOM 577 C CA . ALA A 1 87 ? -14.235 -0.858 42.740 1.00 40.91 87 ALA A CA 1
ATOM 578 C C . ALA A 1 87 ? -14.940 -1.219 41.432 1.00 40.91 87 ALA A C 1
ATOM 580 O O . ALA A 1 87 ? -14.948 -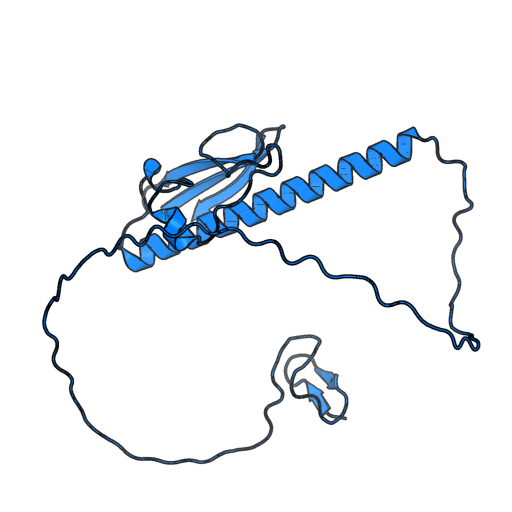0.428 40.491 1.00 40.91 87 ALA A O 1
ATOM 581 N N . ALA A 1 88 ? -15.488 -2.429 41.383 1.00 45.94 88 ALA A N 1
ATOM 582 C CA . ALA A 1 88 ? -16.443 -2.813 40.367 1.00 45.94 88 ALA A CA 1
ATOM 583 C C . ALA A 1 88 ? -17.679 -1.923 40.542 1.00 45.94 88 ALA A C 1
ATOM 585 O O . ALA A 1 88 ? -18.623 -2.263 41.252 1.00 45.94 88 ALA A O 1
ATOM 586 N N . GLU A 1 89 ? -17.624 -0.737 39.949 1.00 43.44 89 GLU A N 1
ATOM 587 C CA . GLU A 1 89 ? -18.811 -0.036 39.506 1.00 43.44 89 GLU A CA 1
ATOM 588 C C . GLU A 1 89 ? -19.457 -0.968 38.482 1.00 43.44 89 GLU A C 1
ATOM 590 O O . GLU A 1 89 ? -18.771 -1.523 37.619 1.00 43.44 89 GLU A O 1
ATOM 595 N N . ALA A 1 90 ? -20.751 -1.235 38.643 1.00 45.88 90 ALA A N 1
ATOM 596 C CA . ALA A 1 90 ? -21.537 -1.926 37.639 1.00 45.88 90 ALA A CA 1
ATOM 597 C C . ALA A 1 90 ? -21.509 -1.057 36.377 1.00 45.88 90 ALA A C 1
ATOM 599 O O . ALA A 1 90 ? -22.340 -0.171 36.220 1.00 45.88 90 ALA A O 1
ATOM 600 N N . GLY A 1 91 ? -20.480 -1.239 35.550 1.00 52.53 91 GLY A N 1
ATOM 601 C CA . GLY A 1 91 ? -20.331 -0.519 34.303 1.00 52.53 91 GLY A CA 1
ATOM 602 C C . GLY A 1 91 ? -21.495 -0.905 33.411 1.00 52.53 91 GLY A C 1
ATOM 603 O O . GLY A 1 91 ? -21.674 -2.088 33.109 1.00 52.53 91 GLY A O 1
ATOM 604 N N . ASP A 1 92 ? -22.298 0.087 33.041 1.00 59.09 92 ASP A N 1
ATOM 605 C CA . ASP A 1 92 ? -23.325 -0.043 32.023 1.00 59.09 92 ASP A CA 1
ATOM 606 C C . ASP A 1 92 ? -22.745 -0.777 30.808 1.00 59.09 92 ASP A C 1
ATOM 608 O O . ASP A 1 92 ? -21.651 -0.467 30.325 1.00 59.09 92 ASP A O 1
ATOM 612 N N . ALA A 1 93 ? -23.473 -1.790 30.332 1.00 62.38 93 ALA A N 1
ATOM 613 C CA . ALA A 1 93 ? -23.055 -2.658 29.231 1.00 62.38 93 ALA A CA 1
ATOM 614 C C . ALA A 1 93 ? -22.649 -1.871 27.966 1.00 62.38 93 ALA A C 1
ATOM 616 O O . ALA A 1 93 ? -21.863 -2.367 27.161 1.00 62.38 93 ALA A O 1
ATOM 617 N N . GLU A 1 94 ? -23.136 -0.637 27.827 1.00 65.31 94 GLU A N 1
ATOM 618 C CA . GLU A 1 94 ? -22.828 0.303 26.748 1.00 65.31 94 GLU A CA 1
ATOM 619 C C . GLU A 1 94 ? -21.333 0.682 26.712 1.00 65.31 94 GLU A C 1
ATOM 621 O O . GLU A 1 94 ? -20.695 0.551 25.665 1.00 65.31 94 GLU A O 1
ATOM 626 N N . SER A 1 95 ? -20.711 0.971 27.861 1.00 74.62 95 SER A N 1
ATOM 627 C CA . SER A 1 95 ? -19.301 1.398 27.928 1.00 74.62 95 SER A CA 1
ATOM 628 C C . SER A 1 95 ? -18.315 0.314 27.465 1.00 74.62 95 SER A C 1
ATOM 630 O O . SER A 1 95 ? -17.298 0.600 26.825 1.00 74.62 95 SER A O 1
ATOM 632 N N . TYR A 1 96 ? -18.628 -0.958 27.731 1.00 72.12 96 TYR A N 1
ATOM 633 C CA . TYR A 1 96 ? -17.808 -2.079 27.266 1.00 72.12 96 TYR A CA 1
ATOM 634 C C . TYR A 1 96 ? -17.887 -2.261 25.749 1.00 72.12 96 TYR A C 1
ATOM 636 O O . TYR A 1 96 ? -16.894 -2.638 25.126 1.00 72.12 96 TYR A O 1
ATOM 644 N N . THR A 1 97 ? -19.042 -1.981 25.141 1.00 76.12 97 THR A N 1
ATOM 645 C CA . THR A 1 97 ? -19.199 -2.099 23.686 1.00 76.12 97 THR A CA 1
ATOM 646 C C . THR A 1 97 ? -18.423 -1.025 22.934 1.00 76.12 97 THR A C 1
ATOM 648 O O . THR A 1 97 ? -17.781 -1.345 21.935 1.00 76.12 97 THR A O 1
ATOM 651 N N . GLU A 1 98 ? -18.384 0.207 23.446 1.00 72.81 98 GLU A N 1
ATOM 652 C CA . GLU A 1 98 ? -17.609 1.306 22.857 1.00 72.81 98 GLU A CA 1
ATOM 653 C C . GLU A 1 98 ? -16.100 1.038 22.930 1.00 72.81 98 GLU A C 1
ATOM 655 O O . GLU A 1 98 ? -15.381 1.206 21.943 1.00 72.81 98 GLU A O 1
ATOM 660 N N . ALA A 1 99 ? -15.615 0.533 24.070 1.00 78.94 99 ALA A N 1
ATOM 661 C CA . ALA A 1 99 ? -14.211 0.158 24.226 1.00 78.94 99 ALA A CA 1
ATOM 662 C C . ALA A 1 99 ? -13.804 -0.994 23.285 1.00 78.94 99 ALA A C 1
ATOM 664 O O . ALA A 1 99 ? -12.718 -0.971 22.700 1.00 78.94 99 ALA A O 1
ATOM 665 N N . LEU A 1 100 ? -14.678 -1.994 23.109 1.00 83.00 100 LEU A N 1
ATOM 666 C CA . LEU A 1 100 ? -14.447 -3.097 22.172 1.00 83.00 100 LEU A CA 1
ATOM 667 C C . LEU A 1 100 ? -14.477 -2.628 20.713 1.00 83.00 100 LEU A C 1
ATOM 669 O O . LEU A 1 100 ? -13.627 -3.051 19.929 1.00 83.00 100 LEU A O 1
ATOM 673 N N . ALA A 1 101 ? -15.415 -1.748 20.353 1.00 82.81 101 ALA A N 1
ATOM 674 C CA . ALA A 1 101 ? -15.505 -1.174 19.014 1.00 82.81 101 ALA A CA 1
ATOM 675 C C . ALA A 1 101 ? -14.221 -0.415 18.647 1.00 82.81 101 ALA A C 1
ATOM 677 O O . ALA A 1 101 ? -13.584 -0.756 17.648 1.00 82.81 101 ALA A O 1
ATOM 678 N N . GLY A 1 102 ? -13.765 0.491 19.519 1.00 85.62 102 GLY A N 1
ATOM 679 C CA . GLY A 1 102 ? -12.523 1.237 19.299 1.00 85.62 102 GLY A CA 1
ATOM 680 C C . GLY A 1 102 ? -11.277 0.343 19.226 1.00 85.62 102 GLY A C 1
ATOM 681 O O . GLY A 1 102 ? -10.369 0.594 18.433 1.00 85.62 102 GLY A O 1
ATOM 682 N N . GLY A 1 103 ? -11.237 -0.753 19.994 1.00 89.50 103 GLY A N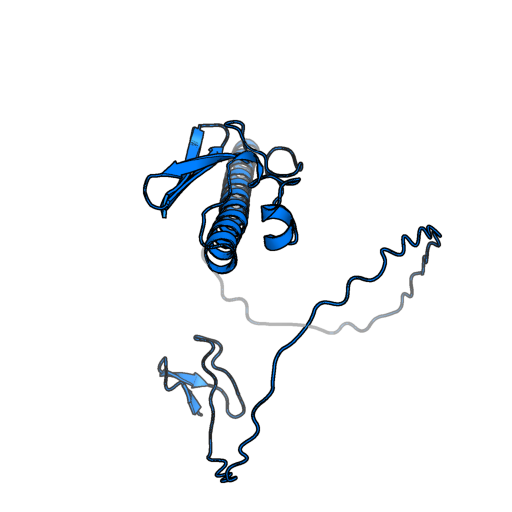 1
ATOM 683 C CA . GLY A 1 103 ? -10.161 -1.745 19.899 1.00 89.50 103 GLY A CA 1
ATOM 684 C C . GLY A 1 103 ? -10.113 -2.461 18.543 1.00 89.50 103 GLY A C 1
ATOM 685 O O . GLY A 1 103 ? -9.029 -2.712 18.011 1.00 89.50 103 GLY A O 1
ATOM 686 N N . MET A 1 104 ? -11.275 -2.761 17.957 1.00 89.94 104 MET A N 1
ATOM 687 C CA . MET A 1 104 ? -11.357 -3.372 16.628 1.00 89.94 104 MET A CA 1
ATOM 688 C C . MET A 1 104 ? -10.961 -2.399 15.513 1.00 89.94 104 MET A C 1
ATOM 690 O O . MET A 1 104 ? -10.292 -2.821 14.572 1.00 89.94 104 MET A O 1
ATOM 694 N N . ASP A 1 105 ? -11.316 -1.116 15.618 1.00 91.75 105 ASP A N 1
ATOM 695 C CA . ASP A 1 105 ? -10.897 -0.091 14.651 1.00 91.75 105 ASP A CA 1
ATOM 696 C C . ASP A 1 105 ? -9.373 0.040 14.593 1.00 91.75 105 ASP A C 1
ATOM 698 O O . ASP A 1 105 ? -8.776 -0.056 13.519 1.00 91.75 105 ASP A O 1
ATOM 702 N N . LEU A 1 106 ? -8.723 0.120 15.758 1.00 91.56 106 LEU A N 1
ATOM 703 C CA . LEU A 1 106 ? -7.261 0.155 15.855 1.00 91.56 106 LEU A CA 1
ATOM 704 C C . LEU A 1 106 ? -6.606 -1.096 15.254 1.00 91.56 106 LEU A C 1
ATOM 706 O O . LEU A 1 106 ? -5.581 -1.003 14.576 1.00 91.56 106 LEU A O 1
ATOM 710 N N . ALA A 1 107 ? -7.192 -2.276 15.479 1.00 95.06 107 ALA A N 1
ATOM 711 C CA . ALA A 1 107 ? -6.688 -3.523 14.911 1.00 95.06 107 ALA A CA 1
ATOM 712 C C . ALA A 1 107 ? -6.811 -3.552 13.378 1.00 95.06 107 ALA A C 1
ATOM 714 O O . ALA A 1 107 ? -5.887 -4.001 12.688 1.00 95.06 107 ALA A O 1
ATOM 715 N N . ARG A 1 108 ? -7.921 -3.042 12.830 1.00 96.00 108 ARG A N 1
ATOM 716 C CA . ARG A 1 108 ? -8.119 -2.925 11.380 1.00 96.00 108 ARG A CA 1
ATOM 717 C C . ARG A 1 108 ? -7.144 -1.937 10.758 1.00 96.00 108 ARG A C 1
ATOM 719 O O . ARG A 1 108 ? -6.509 -2.266 9.759 1.00 96.00 108 ARG A O 1
ATOM 726 N N . GLU A 1 109 ? -6.960 -0.771 11.365 1.00 95.50 109 GLU A N 1
ATOM 727 C CA . GLU A 1 109 ? -6.006 0.234 10.893 1.00 95.50 109 GLU A CA 1
ATOM 728 C C . GLU A 1 109 ? -4.563 -0.298 10.911 1.00 95.50 109 GLU A C 1
ATOM 730 O O . GLU A 1 109 ? -3.814 -0.128 9.944 1.00 95.50 109 GLU A O 1
ATOM 735 N N . ALA A 1 110 ? -4.170 -0.998 11.979 1.00 96.38 110 ALA A N 1
ATOM 736 C CA . ALA A 1 110 ? -2.862 -1.641 12.066 1.00 96.38 110 ALA A CA 1
ATOM 737 C C . ALA A 1 110 ? -2.667 -2.692 10.959 1.00 96.38 110 ALA A C 1
ATOM 739 O O . ALA A 1 110 ? -1.611 -2.729 10.320 1.00 96.38 110 ALA A O 1
ATOM 740 N N . SER A 1 111 ? -3.699 -3.495 10.688 1.00 96.94 111 SER A N 1
ATOM 741 C CA . SER A 1 111 ? -3.685 -4.506 9.624 1.00 96.94 111 SER A CA 1
ATOM 742 C C . SER A 1 111 ? -3.576 -3.868 8.236 1.00 96.94 111 SER A C 1
ATOM 744 O O . SER A 1 111 ? -2.754 -4.294 7.423 1.00 96.94 111 SER A O 1
ATOM 746 N N . LEU A 1 112 ? -4.322 -2.786 7.988 1.00 97.88 112 LEU A N 1
ATOM 747 C CA . LEU A 1 112 ? -4.238 -1.998 6.757 1.00 97.88 112 LEU A CA 1
ATOM 748 C C . LEU A 1 112 ? -2.824 -1.434 6.555 1.00 97.88 112 LEU A C 1
ATOM 750 O O . LEU A 1 112 ? -2.228 -1.608 5.492 1.00 97.88 112 LEU A O 1
ATOM 754 N N . LYS A 1 113 ? -2.244 -0.815 7.590 1.00 97.38 113 LYS A N 1
ATOM 755 C CA . LYS A 1 113 ? -0.864 -0.299 7.564 1.00 97.38 113 LYS A CA 1
ATOM 756 C C . LYS A 1 113 ? 0.145 -1.393 7.229 1.00 97.38 113 LYS A C 1
ATOM 758 O O . LYS A 1 113 ? 1.032 -1.172 6.405 1.00 97.38 113 LYS A O 1
ATOM 763 N N . GLN A 1 114 ? 0.015 -2.565 7.846 1.00 98.00 114 GLN A N 1
ATOM 764 C CA . GLN A 1 114 ? 0.899 -3.697 7.582 1.00 98.00 114 GLN A CA 1
ATOM 765 C C . GLN A 1 114 ? 0.783 -4.182 6.130 1.00 98.00 114 GLN A C 1
ATOM 767 O O . GLN A 1 114 ? 1.809 -4.392 5.481 1.00 98.00 114 GLN A O 1
ATOM 772 N N . GLY A 1 115 ? -0.438 -4.299 5.601 1.00 98.00 115 GLY A N 1
ATOM 773 C CA . GLY A 1 115 ? -0.671 -4.676 4.207 1.00 98.00 115 GLY A CA 1
ATOM 774 C C . GLY A 1 115 ? -0.047 -3.692 3.215 1.00 98.00 115 GLY A C 1
ATOM 775 O O . GLY A 1 115 ? 0.681 -4.097 2.309 1.00 98.00 115 GLY A O 1
ATOM 776 N N . LEU A 1 116 ? -0.229 -2.389 3.438 1.00 98.44 116 LEU A N 1
ATOM 777 C CA . LEU A 1 116 ? 0.368 -1.350 2.592 1.00 98.44 116 LEU A CA 1
ATOM 778 C C . LEU A 1 116 ? 1.897 -1.362 2.632 1.00 98.44 116 LEU A C 1
ATOM 780 O O . LEU A 1 116 ? 2.527 -1.127 1.604 1.00 98.44 116 LEU A O 1
ATOM 784 N N . ARG A 1 117 ? 2.511 -1.662 3.784 1.00 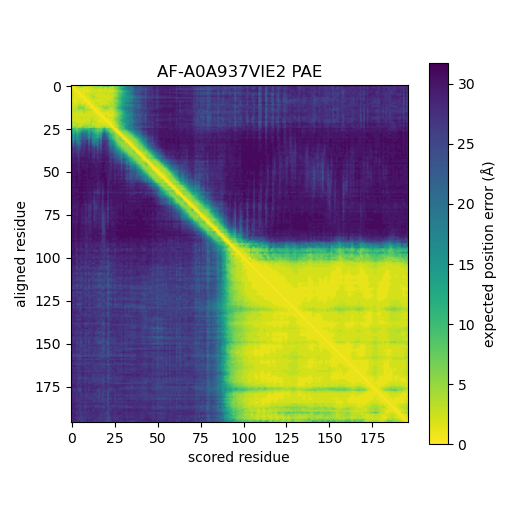98.19 117 ARG A N 1
ATOM 785 C CA . ARG A 1 117 ? 3.974 -1.810 3.866 1.00 98.19 117 ARG A CA 1
ATOM 786 C C . ARG A 1 117 ? 4.483 -3.001 3.066 1.00 98.19 117 ARG A C 1
ATOM 788 O O . ARG A 1 117 ? 5.529 -2.881 2.437 1.00 98.19 117 ARG A O 1
ATOM 795 N N . ALA A 1 118 ? 3.758 -4.116 3.049 1.00 98.31 118 ALA A N 1
ATOM 796 C CA . ALA A 1 118 ? 4.129 -5.255 2.212 1.00 98.31 118 ALA A CA 1
ATOM 797 C C . ALA A 1 118 ? 4.097 -4.887 0.716 1.00 98.31 118 ALA A C 1
ATOM 799 O O . ALA A 1 118 ? 5.038 -5.194 -0.016 1.00 98.31 118 ALA A O 1
ATOM 800 N N . ILE A 1 119 ? 3.061 -4.158 0.283 1.00 98.50 119 ILE A N 1
ATOM 801 C CA . ILE A 1 119 ? 2.937 -3.672 -1.100 1.00 98.50 119 ILE A CA 1
ATOM 802 C C . ILE A 1 119 ? 4.040 -2.653 -1.427 1.00 98.50 119 ILE A C 1
ATOM 804 O O . ILE A 1 119 ? 4.679 -2.768 -2.469 1.00 98.50 119 ILE A O 1
ATOM 808 N N . GLU A 1 120 ? 4.314 -1.691 -0.540 1.00 98.38 120 GLU A N 1
ATOM 809 C CA . GLU A 1 120 ? 5.391 -0.702 -0.712 1.00 98.38 120 GLU A CA 1
ATOM 810 C C . GLU A 1 120 ? 6.746 -1.377 -0.944 1.00 98.38 120 GLU A C 1
ATOM 812 O O . GLU A 1 120 ? 7.456 -1.024 -1.886 1.00 98.38 120 GLU A O 1
ATOM 817 N N . VAL A 1 121 ? 7.098 -2.351 -0.098 1.00 98.31 121 VAL A N 1
ATOM 818 C CA . VAL A 1 121 ? 8.364 -3.085 -0.213 1.00 98.31 121 VAL A CA 1
ATOM 819 C C . VAL A 1 121 ? 8.430 -3.823 -1.545 1.00 98.31 121 VAL A C 1
ATOM 821 O O . VAL A 1 121 ? 9.443 -3.742 -2.229 1.00 98.31 121 VAL A O 1
ATOM 824 N N . ALA A 1 122 ? 7.351 -4.486 -1.961 1.00 98.19 122 ALA A N 1
ATOM 825 C CA . ALA A 1 122 ? 7.331 -5.207 -3.227 1.00 98.19 122 ALA A CA 1
ATOM 826 C C . ALA A 1 122 ? 7.456 -4.282 -4.450 1.00 98.19 122 ALA A C 1
ATOM 828 O O . ALA A 1 122 ? 8.173 -4.607 -5.394 1.00 98.19 122 ALA A O 1
ATOM 829 N N . VAL A 1 123 ? 6.831 -3.101 -4.416 1.00 98.38 123 VAL A N 1
ATOM 830 C CA . VAL A 1 123 ? 6.991 -2.066 -5.451 1.00 98.38 123 VAL A CA 1
ATOM 831 C C . VAL A 1 123 ? 8.442 -1.576 -5.517 1.00 98.38 123 VAL A C 1
ATOM 833 O O . VAL A 1 123 ? 8.996 -1.439 -6.607 1.00 98.38 123 VAL A O 1
ATOM 836 N N . GLN A 1 124 ? 9.081 -1.341 -4.368 1.00 98.00 124 GLN A N 1
ATOM 837 C CA . GLN A 1 124 ? 10.490 -0.937 -4.312 1.00 98.00 124 GLN A CA 1
ATOM 838 C C . GLN A 1 124 ? 11.420 -2.039 -4.823 1.00 98.00 124 GLN A C 1
ATOM 840 O O . GLN A 1 124 ? 12.347 -1.757 -5.579 1.00 98.00 124 GLN A O 1
ATOM 845 N N . THR A 1 125 ? 11.161 -3.293 -4.459 1.00 97.88 125 THR A N 1
ATOM 846 C CA . THR A 1 125 ? 11.915 -4.439 -4.974 1.00 97.88 125 THR A CA 1
ATOM 847 C C . THR A 1 125 ? 11.758 -4.568 -6.486 1.00 97.88 125 THR A C 1
ATOM 849 O O . THR A 1 125 ? 12.760 -4.734 -7.174 1.00 97.88 125 THR A O 1
ATOM 852 N N . SER A 1 126 ? 10.547 -4.387 -7.024 1.00 97.19 126 SER A N 1
ATOM 853 C CA . SER A 1 126 ? 10.311 -4.378 -8.474 1.00 97.19 126 SER A CA 1
ATOM 854 C C . SER A 1 126 ? 11.166 -3.327 -9.186 1.00 97.19 126 SER A C 1
ATOM 856 O O . SER A 1 126 ? 11.751 -3.624 -10.225 1.00 97.19 126 SER A O 1
ATOM 858 N N . PHE A 1 127 ? 11.298 -2.124 -8.616 1.00 97.06 127 PHE A N 1
ATOM 859 C CA . PHE A 1 127 ? 12.176 -1.087 -9.166 1.00 97.06 127 PHE A CA 1
ATOM 860 C C . PHE A 1 127 ? 13.653 -1.503 -9.140 1.00 97.06 127 PHE A C 1
ATOM 862 O O . PHE A 1 127 ? 14.374 -1.285 -10.109 1.00 97.06 127 PHE A O 1
ATOM 869 N N . VAL A 1 128 ? 14.112 -2.135 -8.056 1.00 97.56 128 VAL A N 1
ATOM 870 C CA . VAL A 1 128 ? 15.497 -2.629 -7.946 1.00 97.56 128 VAL A CA 1
ATOM 871 C C . VAL A 1 128 ? 15.791 -3.734 -8.966 1.00 97.56 128 VAL A C 1
ATOM 873 O O . VAL A 1 128 ? 16.898 -3.786 -9.500 1.00 97.56 128 VAL A O 1
ATOM 876 N N . GLU A 1 129 ? 14.826 -4.611 -9.240 1.00 96.31 129 GLU A N 1
ATOM 877 C CA . GLU A 1 129 ? 15.002 -5.753 -10.146 1.00 96.31 129 GLU A CA 1
ATOM 878 C C . GLU A 1 129 ? 14.846 -5.384 -11.625 1.00 96.31 129 GLU A C 1
ATOM 880 O O . GLU A 1 129 ? 15.605 -5.873 -12.463 1.00 96.31 129 GLU A O 1
ATOM 885 N N . LEU A 1 130 ? 13.868 -4.534 -11.951 1.00 95.38 130 LEU A N 1
ATOM 886 C CA . LEU A 1 130 ? 13.479 -4.225 -13.332 1.00 95.38 130 LEU A CA 1
ATOM 887 C C . LEU A 1 130 ? 13.958 -2.848 -13.808 1.00 95.38 130 LEU A C 1
ATOM 889 O O . LEU A 1 130 ? 13.990 -2.603 -15.011 1.00 95.38 130 LEU A O 1
ATOM 893 N N . GLY A 1 131 ? 14.348 -1.962 -12.890 1.00 95.44 131 GLY A N 1
ATOM 894 C CA . GLY A 1 131 ? 14.770 -0.590 -13.187 1.00 95.44 131 GLY A CA 1
ATOM 895 C C . GLY A 1 131 ? 13.628 0.421 -13.320 1.00 95.44 131 GLY A C 1
ATOM 896 O O . GLY A 1 131 ? 13.906 1.608 -13.466 1.00 95.44 131 GLY A O 1
ATOM 897 N N . ASP A 1 132 ? 12.371 -0.024 -13.229 1.00 95.56 132 ASP A N 1
ATOM 898 C CA . ASP A 1 132 ? 11.170 0.804 -13.356 1.00 95.56 132 ASP A CA 1
ATOM 899 C C . ASP A 1 132 ? 10.120 0.436 -12.298 1.00 95.56 132 ASP A C 1
ATOM 901 O O . ASP A 1 132 ? 10.046 -0.702 -11.822 1.00 95.56 132 ASP A O 1
ATOM 905 N N . TYR A 1 133 ? 9.291 1.413 -11.920 1.00 97.12 133 TYR A N 1
ATOM 906 C CA . TYR A 1 133 ? 8.152 1.162 -11.040 1.00 97.12 133 TYR A CA 1
ATOM 907 C C . TYR A 1 133 ? 7.034 0.434 -11.805 1.00 97.12 133 TYR A C 1
ATOM 909 O O . TYR A 1 133 ? 6.755 0.791 -12.954 1.00 97.12 133 TYR A O 1
ATOM 917 N N . PRO A 1 134 ? 6.367 -0.553 -11.179 1.00 97.56 134 PRO A N 1
ATOM 918 C CA . PRO A 1 134 ? 5.297 -1.313 -11.812 1.00 97.56 134 PRO A CA 1
ATOM 919 C C . PRO A 1 134 ? 4.127 -0.409 -12.208 1.00 97.56 134 PRO A C 1
ATOM 921 O O . PRO A 1 134 ? 3.802 0.573 -11.538 1.00 97.56 134 PRO A O 1
ATOM 924 N N . SER A 1 135 ? 3.445 -0.767 -13.291 1.00 97.69 135 SER A N 1
ATOM 925 C CA . SER A 1 135 ? 2.211 -0.092 -13.683 1.00 97.69 135 SER A CA 1
ATOM 926 C C . SER A 1 135 ? 1.089 -0.348 -12.660 1.00 97.69 135 SER A C 1
ATOM 928 O O . SER A 1 135 ? 1.092 -1.368 -11.967 1.00 97.69 135 SER A O 1
ATOM 930 N N . PRO A 1 136 ? 0.054 0.509 -12.574 1.00 97.75 136 PRO A N 1
ATOM 931 C CA . PRO A 1 136 ? -1.048 0.293 -11.630 1.00 97.75 136 PRO A CA 1
ATOM 932 C C . PRO A 1 136 ? -1.776 -1.053 -11.780 1.00 97.75 136 PRO A C 1
ATOM 934 O O . PRO A 1 136 ? -2.290 -1.581 -10.798 1.00 97.75 136 PRO A O 1
ATOM 937 N N . ALA A 1 137 ? -1.802 -1.633 -12.984 1.00 97.44 137 ALA A N 1
ATOM 938 C CA . ALA A 1 137 ? -2.406 -2.946 -13.229 1.00 97.44 137 ALA A CA 1
ATOM 939 C C . ALA A 1 137 ? -1.602 -4.105 -12.605 1.00 97.44 137 ALA A C 1
ATOM 941 O O . ALA A 1 137 ? -2.149 -5.173 -12.329 1.00 97.44 137 ALA A O 1
ATOM 942 N N . GLU A 1 138 ? -0.308 -3.894 -12.371 1.00 98.06 138 GLU A N 1
ATOM 943 C CA . GLU A 1 138 ? 0.605 -4.883 -11.801 1.00 98.06 138 GLU A CA 1
ATOM 944 C C . GLU A 1 138 ? 0.606 -4.884 -10.273 1.00 98.06 138 GLU A C 1
ATOM 946 O O . GLU A 1 138 ? 0.899 -5.911 -9.660 1.00 98.06 138 GLU A O 1
ATOM 951 N N . VAL A 1 139 ? 0.236 -3.763 -9.651 1.00 98.38 139 VAL A N 1
ATOM 952 C CA . VAL A 1 139 ? 0.106 -3.630 -8.195 1.00 98.38 139 VAL A CA 1
ATOM 953 C C . VAL A 1 139 ? -1.272 -4.131 -7.765 1.00 98.38 139 VAL A C 1
ATOM 955 O O . VAL A 1 139 ? -2.105 -3.361 -7.295 1.00 98.38 139 VAL A O 1
ATOM 958 N N . THR A 1 140 ? -1.541 -5.421 -7.973 1.00 98.50 140 THR A N 1
ATOM 959 C CA . THR A 1 140 ? -2.797 -6.096 -7.597 1.00 98.50 140 THR A CA 1
ATOM 960 C C . THR A 1 140 ? -2.529 -7.543 -7.182 1.00 98.50 140 THR A C 1
ATOM 962 O O . THR A 1 140 ? -1.487 -8.097 -7.524 1.00 98.50 140 THR A O 1
ATOM 965 N N . ALA A 1 141 ? -3.496 -8.192 -6.522 1.00 97.75 141 ALA A N 1
ATOM 966 C CA . ALA A 1 141 ? -3.402 -9.602 -6.120 1.00 97.75 141 ALA A CA 1
ATOM 967 C C . ALA A 1 141 ? -3.152 -10.582 -7.283 1.00 97.75 141 ALA A C 1
ATOM 969 O O . ALA A 1 141 ? -2.644 -11.677 -7.063 1.00 97.75 141 ALA A O 1
ATOM 970 N N . ASN A 1 142 ? -3.503 -10.189 -8.512 1.00 96.69 142 ASN A N 1
ATOM 971 C CA . ASN A 1 142 ? -3.297 -10.982 -9.727 1.00 96.69 142 ASN A CA 1
ATOM 972 C C . ASN A 1 142 ? -2.191 -10.405 -10.632 1.00 96.69 142 ASN A C 1
ATOM 974 O O . ASN A 1 142 ? -1.993 -10.891 -11.744 1.00 96.69 142 ASN A O 1
ATOM 978 N N . GLY A 1 143 ? -1.517 -9.340 -10.194 1.00 96.88 143 GLY A N 1
ATOM 979 C CA . GLY A 1 143 ? -0.456 -8.673 -10.938 1.00 96.88 143 GLY A CA 1
ATOM 980 C C . GLY A 1 143 ? 0.931 -9.238 -10.627 1.00 96.88 143 GLY A C 1
ATOM 981 O O . GLY A 1 143 ? 1.099 -10.086 -9.750 1.00 96.88 143 GLY A O 1
ATOM 982 N N . SER A 1 144 ? 1.949 -8.752 -11.341 1.00 96.69 144 SER A N 1
ATOM 983 C CA . SER A 1 144 ? 3.339 -9.207 -11.182 1.00 96.69 144 SER A CA 1
ATOM 984 C C . SER A 1 144 ? 3.892 -8.941 -9.777 1.00 96.69 144 SER A C 1
ATOM 986 O O . SER A 1 144 ? 4.641 -9.763 -9.246 1.00 96.69 144 SER A O 1
ATOM 988 N N . VAL A 1 145 ? 3.454 -7.862 -9.119 1.00 97.62 145 VAL A N 1
ATOM 989 C CA . VAL A 1 145 ? 3.885 -7.509 -7.756 1.00 97.62 145 VAL A CA 1
ATOM 990 C C . VAL A 1 145 ? 3.471 -8.569 -6.732 1.00 97.62 145 VAL A C 1
ATOM 992 O O . VAL A 1 145 ? 4.189 -8.779 -5.755 1.00 97.62 145 VAL A O 1
ATOM 995 N N . ALA A 1 146 ? 2.374 -9.300 -6.957 1.00 97.69 146 ALA A N 1
ATOM 996 C CA . ALA A 1 146 ? 1.927 -10.344 -6.034 1.00 97.69 146 ALA A CA 1
ATOM 997 C C . ALA A 1 146 ? 2.966 -11.460 -5.845 1.00 97.69 146 ALA A C 1
ATOM 999 O O . ALA A 1 146 ? 3.102 -11.988 -4.740 1.00 97.69 146 ALA A O 1
A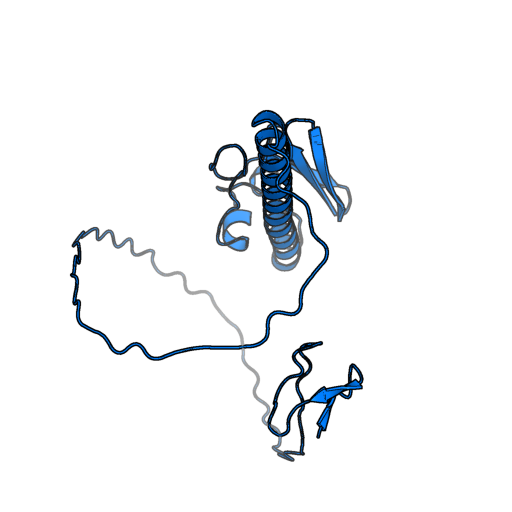TOM 1000 N N . ALA A 1 147 ? 3.751 -11.766 -6.883 1.00 96.81 147 ALA A N 1
ATOM 1001 C CA . ALA A 1 147 ? 4.828 -12.750 -6.799 1.00 96.81 147 ALA A CA 1
ATOM 1002 C C . ALA A 1 147 ? 5.960 -12.308 -5.854 1.00 96.81 147 ALA A C 1
ATOM 1004 O O . ALA A 1 147 ? 6.571 -13.150 -5.200 1.00 96.81 147 ALA A O 1
ATOM 1005 N N . ILE A 1 148 ? 6.207 -10.998 -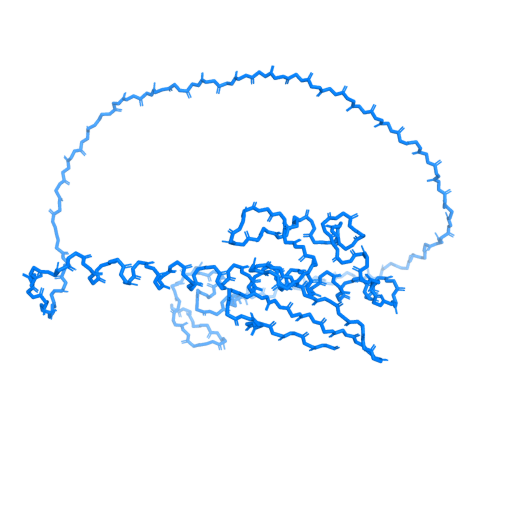5.748 1.00 97.44 148 ILE A N 1
ATOM 1006 C CA . ILE A 1 148 ? 7.227 -10.415 -4.864 1.00 97.44 148 ILE A CA 1
ATOM 1007 C C . ILE A 1 148 ? 6.708 -10.335 -3.423 1.00 97.44 148 ILE A C 1
ATOM 1009 O O . ILE A 1 148 ? 7.445 -10.606 -2.478 1.00 97.44 148 ILE A O 1
ATOM 1013 N N . VAL A 1 149 ? 5.426 -9.996 -3.244 1.00 97.56 149 VAL A N 1
ATOM 1014 C CA . VAL A 1 149 ? 4.788 -9.950 -1.917 1.00 97.56 149 VAL A CA 1
ATOM 1015 C C . VAL A 1 149 ? 4.714 -11.347 -1.277 1.00 97.56 149 VAL A C 1
ATOM 1017 O O . VAL A 1 149 ? 4.773 -11.481 -0.054 1.00 97.56 149 VAL A O 1
ATOM 1020 N N . GLY A 1 150 ? 4.588 -12.403 -2.086 1.00 96.25 150 GLY A N 1
ATOM 1021 C CA . GLY A 1 150 ? 4.513 -13.798 -1.644 1.00 96.25 150 GLY A CA 1
ATOM 1022 C C . GLY A 1 150 ? 3.126 -14.192 -1.129 1.00 96.25 150 GLY A C 1
ATOM 1023 O O . GLY A 1 150 ? 2.511 -15.110 -1.667 1.00 96.25 150 GLY A O 1
ATOM 1024 N N . VAL A 1 151 ? 2.607 -13.486 -0.120 1.00 96.88 151 VAL A N 1
ATOM 1025 C CA . VAL A 1 151 ? 1.221 -13.631 0.359 1.00 96.88 151 VAL A CA 1
ATOM 1026 C C . VAL A 1 151 ? 0.532 -12.282 0.279 1.00 96.88 151 VAL A C 1
ATOM 1028 O O . VAL A 1 151 ? 0.858 -11.368 1.035 1.00 96.88 151 VAL A O 1
ATOM 1031 N N . TRP A 1 152 ? -0.423 -12.160 -0.641 1.00 98.19 152 TRP A N 1
ATOM 1032 C CA . TRP A 1 152 ? -1.124 -10.901 -0.841 1.00 98.19 152 TRP A CA 1
ATOM 1033 C C . TRP A 1 152 ? -1.890 -10.473 0.425 1.00 98.19 152 TRP A C 1
ATOM 1035 O O . TRP A 1 152 ? -2.547 -11.323 1.034 1.00 98.19 152 TRP A O 1
ATOM 1045 N N . PRO A 1 153 ? -1.840 -9.192 0.837 1.00 98.31 153 PRO A N 1
ATOM 1046 C CA . PRO A 1 153 ? -2.489 -8.750 2.063 1.00 98.31 153 PRO A CA 1
ATOM 1047 C C . PRO A 1 153 ? -4.010 -8.883 2.007 1.00 98.31 153 PRO A C 1
ATOM 1049 O O . PRO A 1 153 ? -4.633 -8.664 0.967 1.00 98.31 153 PRO A O 1
ATOM 1052 N N . THR A 1 154 ? -4.611 -9.178 3.155 1.00 98.56 154 THR A N 1
ATOM 1053 C CA . THR A 1 154 ? -6.065 -9.242 3.327 1.00 98.56 154 THR A CA 1
ATOM 1054 C C . THR A 1 154 ? -6.619 -7.876 3.731 1.00 98.56 154 THR A C 1
ATOM 1056 O O . THR A 1 154 ? -6.048 -7.184 4.572 1.00 98.56 154 THR A O 1
ATOM 1059 N N . ASN A 1 155 ? -7.742 -7.487 3.135 1.00 98.25 155 ASN A N 1
ATOM 1060 C CA . ASN A 1 155 ? -8.519 -6.314 3.496 1.00 98.25 155 ASN A CA 1
ATOM 1061 C C . ASN A 1 155 ? -9.196 -6.558 4.865 1.00 98.25 155 ASN A C 1
ATOM 1063 O O . ASN A 1 155 ? -10.013 -7.474 4.983 1.00 98.25 155 ASN A O 1
ATOM 1067 N N . PRO A 1 156 ? -8.916 -5.731 5.889 1.00 97.44 156 PRO A N 1
ATOM 1068 C CA . PRO A 1 156 ? -9.393 -5.954 7.256 1.00 97.44 156 PRO A CA 1
ATOM 1069 C C . PRO A 1 156 ? -10.888 -5.656 7.476 1.00 97.44 156 PRO A C 1
ATOM 1071 O O . PRO A 1 156 ? -11.388 -5.839 8.585 1.00 97.44 156 PRO A O 1
ATOM 1074 N N . TYR A 1 157 ? -11.596 -5.166 6.456 1.00 96.62 157 TYR A N 1
ATOM 1075 C CA . TYR A 1 157 ? -13.035 -4.884 6.497 1.00 96.62 157 TYR A CA 1
ATOM 1076 C C . TYR A 1 157 ? -13.872 -5.924 5.747 1.00 96.62 157 TYR A C 1
ATOM 1078 O O . TYR A 1 157 ? -15.078 -6.003 5.971 1.00 96.62 157 TYR A O 1
ATOM 1086 N N . THR A 1 158 ? -13.261 -6.692 4.840 1.00 97.06 158 THR A N 1
ATOM 1087 C CA . THR A 1 158 ? -13.982 -7.627 3.958 1.00 97.06 158 THR A CA 1
ATOM 1088 C C . THR A 1 158 ? -13.432 -9.048 3.980 1.00 97.06 158 THR A C 1
ATOM 1090 O O . THR A 1 158 ? -14.037 -9.928 3.372 1.00 97.06 158 THR A O 1
ATOM 1093 N N . ASP A 1 159 ? -12.282 -9.270 4.623 1.00 96.69 159 ASP A N 1
ATOM 1094 C CA . ASP A 1 159 ? -11.534 -10.533 4.631 1.00 96.69 159 ASP A CA 1
ATOM 1095 C C . ASP A 1 159 ? -11.128 -11.048 3.230 1.00 96.69 159 ASP A C 1
ATOM 1097 O O . ASP A 1 159 ? -10.606 -12.154 3.077 1.00 96.69 159 ASP A O 1
ATOM 1101 N N . ALA A 1 160 ? -11.315 -10.233 2.189 1.00 97.75 160 ALA A N 1
ATOM 1102 C CA . ALA A 1 160 ? -10.884 -10.497 0.821 1.00 97.75 160 ALA A CA 1
ATOM 1103 C C . ALA A 1 160 ? -9.455 -9.971 0.584 1.00 97.75 160 ALA A C 1
ATOM 1105 O O . ALA A 1 160 ? -8.945 -9.199 1.392 1.00 97.75 160 ALA A O 1
ATOM 1106 N N . PRO A 1 161 ? -8.771 -10.337 -0.514 1.00 98.44 161 PRO A N 1
ATOM 1107 C CA . PRO A 1 161 ? -7.516 -9.687 -0.893 1.00 98.44 161 PRO A CA 1
ATOM 1108 C C . PRO A 1 161 ? -7.677 -8.160 -0.981 1.00 98.44 161 PRO A C 1
ATOM 1110 O O . PRO A 1 161 ? -8.656 -7.678 -1.551 1.00 98.44 161 PRO A O 1
ATOM 1113 N N . MET A 1 162 ? -6.716 -7.392 -0.455 1.00 98.31 162 MET A N 1
ATOM 1114 C CA . MET A 1 162 ? -6.669 -5.941 -0.673 1.00 98.31 162 MET A CA 1
ATOM 1115 C C . MET A 1 162 ? -6.668 -5.650 -2.175 1.00 98.31 162 MET A C 1
ATOM 1117 O O . MET A 1 162 ? -5.988 -6.327 -2.945 1.00 98.31 162 MET A O 1
ATOM 1121 N N . GLN A 1 163 ? -7.395 -4.631 -2.606 1.00 98.31 163 GLN A N 1
ATOM 1122 C CA . GLN A 1 163 ? -7.570 -4.339 -4.026 1.00 98.31 163 GLN A CA 1
ATOM 1123 C C . GLN A 1 163 ? -7.430 -2.840 -4.306 1.00 98.31 163 GLN A C 1
ATOM 1125 O O . GLN A 1 163 ? -7.612 -2.025 -3.395 1.00 98.31 163 GLN A O 1
ATOM 1130 N N . PRO A 1 164 ? -7.124 -2.460 -5.559 1.00 98.19 164 PRO A N 1
ATOM 1131 C CA . PRO A 1 164 ? -7.171 -1.070 -5.967 1.00 98.19 164 PRO A CA 1
ATOM 1132 C C . PRO A 1 164 ? -8.578 -0.493 -5.796 1.00 98.19 164 PRO A C 1
ATOM 1134 O O . PRO A 1 164 ? -9.550 -1.061 -6.293 1.00 98.19 164 PRO A O 1
ATOM 1137 N N . GLY A 1 165 ? -8.690 0.654 -5.139 1.00 98.00 165 GLY A N 1
ATOM 1138 C CA . GLY A 1 165 ? -9.971 1.273 -4.845 1.00 98.00 165 GLY A CA 1
ATOM 1139 C C . GLY A 1 165 ? -9.877 2.338 -3.763 1.00 98.00 165 GLY A C 1
ATOM 1140 O O . GLY A 1 165 ? -8.804 2.663 -3.262 1.00 98.00 165 GLY A O 1
ATOM 1141 N N . LYS A 1 166 ? -11.037 2.894 -3.423 1.00 98.00 166 LYS A N 1
ATOM 1142 C CA . LYS A 1 166 ? -11.206 3.859 -2.326 1.00 98.00 166 LYS A CA 1
ATOM 1143 C C . LYS A 1 166 ? -12.185 3.356 -1.262 1.00 98.00 166 LYS A C 1
ATOM 1145 O O . LYS A 1 166 ? -12.647 4.145 -0.445 1.00 98.00 166 LYS A O 1
ATOM 1150 N N . GLY A 1 167 ? -12.574 2.080 -1.334 1.00 97.88 167 GLY A N 1
ATOM 1151 C CA . GLY A 1 167 ? -13.412 1.456 -0.321 1.00 97.88 167 GLY A CA 1
ATOM 1152 C C . GLY A 1 167 ? -12.625 1.164 0.961 1.00 97.88 167 GLY A C 1
ATOM 1153 O O . GLY A 1 167 ? -11.393 1.202 0.950 1.00 97.88 167 GLY A O 1
ATOM 1154 N N . PRO A 1 168 ? -13.310 0.846 2.071 1.00 97.62 168 PRO A N 1
ATOM 1155 C CA . PRO A 1 168 ? -12.649 0.485 3.319 1.00 97.62 168 PRO A CA 1
ATOM 1156 C C . PRO A 1 168 ? -11.695 -0.699 3.131 1.00 97.62 168 PRO A C 1
ATOM 1158 O O . PRO A 1 168 ? -12.092 -1.762 2.654 1.00 97.62 168 PRO A O 1
ATOM 1161 N N . GLY A 1 169 ? -10.434 -0.505 3.507 1.00 97.38 169 GLY A N 1
ATOM 1162 C CA . GLY A 1 169 ? -9.344 -1.468 3.365 1.00 97.38 169 GLY A CA 1
ATOM 1163 C C . GLY A 1 169 ? -8.785 -1.623 1.949 1.00 97.38 169 GLY A C 1
ATOM 1164 O O . GLY A 1 169 ? -7.888 -2.444 1.750 1.00 97.38 169 GLY A O 1
ATOM 1165 N N . ASP A 1 170 ? -9.280 -0.851 0.981 1.00 98.50 170 ASP A N 1
ATOM 1166 C CA . ASP A 1 170 ? -8.696 -0.756 -0.356 1.00 98.50 170 ASP A CA 1
ATOM 1167 C C . ASP A 1 170 ? -7.533 0.253 -0.372 1.00 98.50 170 ASP A C 1
ATOM 1169 O O . ASP A 1 170 ? -7.262 0.964 0.605 1.00 98.50 170 ASP A O 1
ATOM 1173 N N . TYR A 1 171 ? -6.834 0.328 -1.505 1.00 98.69 171 TYR A N 1
ATOM 1174 C CA . TYR A 1 171 ? -5.742 1.276 -1.709 1.00 98.69 171 TYR A CA 1
ATOM 1175 C C . TYR A 1 171 ? -5.742 1.899 -3.106 1.00 98.69 171 TYR A C 1
ATOM 1177 O O . TYR A 1 171 ? -6.170 1.289 -4.079 1.00 98.69 171 TYR A O 1
ATOM 1185 N N . THR A 1 172 ? -5.176 3.093 -3.251 1.00 98.56 172 THR A N 1
ATOM 1186 C CA . THR A 1 172 ? -4.816 3.663 -4.556 1.00 98.56 172 THR A CA 1
ATOM 1187 C C . THR A 1 172 ? -3.312 3.661 -4.731 1.00 98.56 172 THR A C 1
ATOM 1189 O O . THR A 1 172 ? -2.578 4.008 -3.807 1.00 98.56 172 THR A O 1
ATOM 1192 N N . TYR A 1 173 ? -2.868 3.329 -5.938 1.00 98.38 173 TYR A N 1
ATOM 1193 C CA . TYR A 1 173 ? -1.478 3.399 -6.357 1.00 98.38 173 TYR A CA 1
ATOM 1194 C C . TYR A 1 173 ? -1.355 4.339 -7.556 1.00 98.38 173 TYR A C 1
ATOM 1196 O O . TYR A 1 173 ? -2.049 4.165 -8.559 1.00 98.38 173 TYR A O 1
ATOM 1204 N N . GLU A 1 174 ? -0.475 5.329 -7.453 1.00 97.88 174 GLU A N 1
ATOM 1205 C CA . GLU A 1 174 ? -0.237 6.330 -8.491 1.00 97.88 174 GLU A CA 1
ATOM 1206 C C . GLU A 1 174 ? 1.264 6.469 -8.744 1.00 97.88 174 GLU A C 1
ATOM 1208 O O . GLU A 1 174 ? 2.048 6.665 -7.815 1.00 97.88 174 GLU A O 1
ATOM 1213 N N . LEU A 1 175 ? 1.668 6.409 -10.012 1.00 97.31 175 LEU A N 1
ATOM 1214 C CA . LEU A 1 175 ? 3.031 6.744 -10.412 1.00 97.31 175 LEU A CA 1
ATOM 1215 C C . LEU A 1 175 ? 3.225 8.262 -10.388 1.00 97.31 175 LEU A C 1
ATOM 1217 O O . LEU A 1 175 ? 2.343 9.028 -10.781 1.00 97.31 175 LEU A O 1
ATOM 1221 N N . THR A 1 176 ? 4.401 8.695 -9.953 1.00 95.88 176 THR A N 1
ATOM 1222 C CA . THR A 1 176 ? 4.825 10.099 -9.971 1.00 95.88 176 THR A CA 1
ATOM 1223 C C . THR A 1 176 ? 6.088 10.248 -10.822 1.00 95.88 176 THR A C 1
ATOM 1225 O O . THR A 1 176 ? 6.632 9.261 -11.309 1.00 95.88 176 THR A O 1
ATOM 1228 N N . ALA A 1 177 ? 6.580 11.475 -11.018 1.00 90.50 177 ALA A N 1
ATOM 1229 C CA . ALA A 1 177 ? 7.700 11.749 -11.927 1.00 90.50 177 ALA A CA 1
ATOM 1230 C C . ALA A 1 177 ? 9.024 11.031 -11.577 1.00 90.50 177 ALA A C 1
ATOM 1232 O O . ALA A 1 177 ? 9.903 10.954 -12.430 1.00 90.50 177 ALA A O 1
ATOM 1233 N N . GLY A 1 178 ? 9.185 10.518 -10.355 1.00 90.06 178 GLY A N 1
ATOM 1234 C CA . GLY A 1 178 ? 10.393 9.790 -9.942 1.00 90.06 178 GLY A CA 1
ATOM 1235 C C . GLY A 1 178 ? 10.137 8.718 -8.888 1.00 90.06 178 GLY A C 1
ATOM 1236 O O . GLY A 1 178 ? 11.059 8.326 -8.181 1.00 90.06 178 GLY A O 1
ATOM 1237 N N . GLY A 1 179 ? 8.888 8.285 -8.746 1.00 96.00 179 GLY A N 1
ATOM 1238 C CA . GLY A 1 179 ? 8.445 7.601 -7.544 1.00 96.00 179 GLY A CA 1
ATOM 1239 C C . GLY A 1 179 ? 7.013 7.117 -7.637 1.00 96.00 179 GLY A C 1
ATOM 1240 O O . GLY A 1 179 ? 6.416 7.079 -8.717 1.00 96.00 179 GLY A O 1
ATOM 1241 N N . PHE A 1 180 ? 6.412 6.852 -6.487 1.00 97.81 180 PHE A N 1
ATOM 1242 C CA . PHE A 1 180 ? 5.009 6.461 -6.410 1.00 97.81 180 PHE A CA 1
ATOM 1243 C C . PHE A 1 180 ? 4.337 6.988 -5.147 1.00 97.81 180 PHE A C 1
ATOM 1245 O O . PHE A 1 180 ? 4.980 7.314 -4.147 1.00 97.81 180 PHE A O 1
ATOM 1252 N N . LYS A 1 181 ? 3.009 7.042 -5.203 1.00 98.12 181 LYS A N 1
ATOM 1253 C CA . LYS A 1 181 ? 2.137 7.294 -4.065 1.00 98.12 181 LYS A CA 1
ATOM 1254 C C . LYS A 1 181 ? 1.242 6.081 -3.852 1.00 98.12 181 LYS A C 1
ATOM 1256 O O . LYS A 1 181 ? 0.600 5.609 -4.788 1.00 98.12 181 LYS A O 1
ATOM 1261 N N . LEU A 1 182 ? 1.204 5.593 -2.620 1.00 98.25 182 LEU A N 1
ATOM 1262 C CA . LEU A 1 182 ? 0.331 4.517 -2.175 1.00 98.25 182 LEU A CA 1
ATOM 1263 C C . LEU A 1 182 ? -0.517 5.038 -1.011 1.00 98.25 182 LEU A C 1
ATOM 1265 O O . LEU A 1 182 ? 0.023 5.438 0.020 1.00 98.25 182 LEU A O 1
ATOM 1269 N N . THR A 1 183 ? -1.834 5.038 -1.180 1.00 98.44 183 THR A N 1
ATOM 1270 C CA . THR A 1 183 ? -2.783 5.546 -0.181 1.00 98.44 183 THR A CA 1
ATOM 1271 C C . THR A 1 183 ? -3.747 4.436 0.204 1.00 98.44 183 THR A C 1
ATOM 1273 O O . THR A 1 183 ? -4.344 3.837 -0.682 1.00 98.44 183 THR A O 1
ATOM 1276 N N . GLY A 1 184 ? -3.904 4.152 1.495 1.00 98.06 184 GLY A N 1
ATOM 1277 C CA . GLY A 1 184 ? -4.911 3.221 2.006 1.00 98.06 184 GLY A CA 1
ATOM 1278 C C . GLY A 1 184 ? -6.111 3.937 2.603 1.00 98.06 184 GLY A C 1
ATOM 1279 O O . GLY A 1 184 ? -5.966 5.032 3.155 1.00 98.06 184 GLY A O 1
ATOM 1280 N N . TYR A 1 185 ? -7.270 3.293 2.515 1.00 98.00 185 TYR A N 1
ATOM 1281 C CA . TYR A 1 185 ? -8.553 3.871 2.900 1.00 98.00 185 TYR A CA 1
ATOM 1282 C C . TYR A 1 185 ? -9.201 3.106 4.053 1.00 98.00 185 TYR A C 1
ATOM 1284 O O . TYR A 1 185 ? -9.177 1.878 4.093 1.00 98.00 185 TYR A O 1
ATOM 1292 N N . ASP A 1 186 ? -9.795 3.834 4.986 1.00 95.69 186 ASP A N 1
ATOM 1293 C CA . ASP A 1 186 ? -10.734 3.327 5.981 1.00 95.69 186 ASP A CA 1
ATOM 1294 C C . ASP A 1 186 ? -12.167 3.803 5.623 1.00 95.69 186 ASP A C 1
ATOM 1296 O O . ASP A 1 186 ? -12.374 4.374 4.546 1.00 95.69 186 ASP A O 1
ATOM 1300 N N . PRO A 1 187 ? -13.192 3.538 6.455 1.00 94.75 187 PRO A N 1
ATOM 1301 C CA . PRO A 1 187 ? -14.549 4.024 6.208 1.00 94.75 187 PRO A CA 1
ATOM 1302 C C . PRO A 1 187 ? -14.705 5.550 6.178 1.00 94.75 187 PRO A C 1
ATOM 1304 O O . PRO A 1 187 ? -15.674 6.035 5.594 1.00 94.75 187 PRO A O 1
ATOM 1307 N N . GLU A 1 188 ? -13.792 6.299 6.795 1.00 93.38 188 GLU A N 1
ATOM 1308 C CA . GLU A 1 188 ? -13.835 7.761 6.893 1.00 93.38 188 GLU A CA 1
ATOM 1309 C C . GLU A 1 188 ? -13.045 8.441 5.763 1.00 93.38 188 GLU A C 1
ATOM 1311 O O . GLU A 1 188 ? -13.329 9.587 5.402 1.00 93.38 188 GLU A O 1
ATOM 1316 N N . GLY A 1 189 ? -12.098 7.731 5.145 1.00 93.56 189 GLY A N 1
ATOM 1317 C CA . GLY A 1 189 ? -11.365 8.178 3.970 1.00 93.56 189 GLY A CA 1
ATOM 1318 C C . GLY A 1 189 ? -9.904 7.717 3.955 1.00 93.56 189 GLY A C 1
ATOM 1319 O O . GLY A 1 189 ? -9.593 6.603 4.368 1.00 93.56 189 GLY A O 1
ATOM 1320 N N . PRO A 1 190 ? -8.977 8.512 3.388 1.00 94.38 190 PRO A N 1
ATOM 1321 C CA . PRO A 1 190 ? -7.567 8.144 3.349 1.00 94.38 190 PRO A CA 1
ATOM 1322 C C . PRO A 1 190 ? -6.956 8.217 4.754 1.00 94.38 190 PRO A C 1
ATOM 1324 O O . PRO A 1 190 ? -6.917 9.284 5.361 1.00 94.38 190 PRO A O 1
ATOM 1327 N N . VAL A 1 191 ? -6.424 7.096 5.236 1.00 93.38 191 VAL A N 1
ATOM 1328 C CA . VAL A 1 191 ? -5.846 6.978 6.590 1.00 93.38 191 VAL A CA 1
ATOM 1329 C C . VAL A 1 191 ? -4.326 6.825 6.574 1.00 93.38 191 VAL A C 1
ATOM 1331 O O . VAL A 1 191 ? -3.626 7.216 7.509 1.00 93.38 191 VAL A O 1
ATOM 1334 N N . VAL A 1 192 ? -3.778 6.273 5.492 1.00 91.44 192 VAL A N 1
ATOM 1335 C CA . VAL A 1 192 ? -2.338 6.048 5.338 1.00 91.44 192 VAL A CA 1
ATOM 1336 C C . VAL A 1 192 ? -1.915 6.538 3.973 1.00 91.44 192 VAL A C 1
ATOM 1338 O O . VAL A 1 192 ? -2.455 6.088 2.971 1.00 91.44 192 VAL A O 1
ATOM 1341 N N . GLU A 1 193 ? -0.906 7.400 3.932 1.00 95.69 193 GLU A N 1
ATOM 1342 C CA . GLU A 1 193 ? -0.252 7.812 2.697 1.00 95.69 193 GLU A CA 1
ATOM 1343 C C . GLU A 1 193 ? 1.242 7.499 2.769 1.00 95.69 193 GLU A C 1
ATOM 1345 O O . GLU A 1 193 ? 1.920 7.757 3.767 1.00 95.69 193 GLU A O 1
ATOM 1350 N N . ILE A 1 194 ? 1.746 6.898 1.700 1.00 94.44 194 ILE A N 1
ATOM 1351 C CA . ILE A 1 194 ? 3.139 6.519 1.526 1.00 94.44 194 ILE A CA 1
ATOM 1352 C C . ILE A 1 194 ? 3.594 7.138 0.213 1.00 94.44 194 ILE A C 1
ATOM 1354 O O . ILE A 1 194 ? 3.050 6.820 -0.842 1.00 94.44 194 ILE A O 1
ATOM 1358 N N . GLN A 1 195 ? 4.599 8.002 0.283 1.00 93.94 195 GLN A N 1
ATOM 1359 C CA . GLN A 1 195 ? 5.219 8.619 -0.881 1.00 93.94 195 GLN A CA 1
ATOM 1360 C C . GLN A 1 195 ? 6.716 8.323 -0.867 1.00 93.94 195 GLN A C 1
ATOM 1362 O O . GLN A 1 195 ? 7.368 8.444 0.176 1.00 93.94 195 GLN A O 1
ATOM 1367 N N . ARG A 1 196 ? 7.240 7.892 -2.012 1.00 91.75 196 ARG A N 1
ATOM 1368 C CA . ARG A 1 196 ? 8.641 7.513 -2.209 1.00 91.75 196 ARG A CA 1
ATOM 1369 C C . ARG A 1 196 ? 9.156 8.068 -3.516 1.00 91.75 196 ARG A C 1
ATOM 1371 O O . ARG A 1 196 ? 8.337 8.147 -4.459 1.00 91.75 196 ARG A O 1
#

Foldseek 3Di:
DDADPPPRDDDDPPDQADPVPRDGPDDDDDDDDDDDDDDDDDDDDDDDDDDDDDDDDDDDDDDDDDDDDDDDDDDDDDDDDDDDDDDPDVPDPVVVVVVVVVVLVVVQVVLLVVLLVLLVVLQVVCCVVVVDGDDQVQSACPHPSVVSSVHARAQSVPRHGAGDDFEASHWHWADDPVWIWIFHHHNVTTDDIDTD

pLDDT: mean 76.08, std 24.14, range [35.06, 98.69]

Secondary structure (DSSP, 8-state):
-EEPTTT--EE-TT-SB-TTT--B--------------------------------------------------------------------HHHHHHHHHHHHHHHHHHHHHHHHHHHHHHHHHHHHHHSSPPPTTTSSTTSTHHHHHSSPPBPTTTSSBP-BSSSTT-EEEEEETTEEEEEEE-SSSEEEEEE-

Radius of gyration: 27.72 Å; Cα contacts (8 Å, |Δi|>4): 203; chains: 1; bounding box: 68×51×70 Å

Mean predicted aligned error: 19.21 Å

Solvent-accessible surface area (backbone atoms only — not comparable to full-ato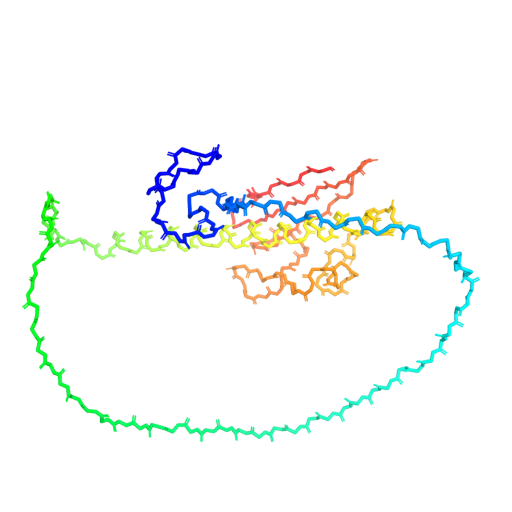m values): 12927 Å² total; per-residue (Å²): 121,45,62,40,92,88,76,67,46,80,38,67,78,90,60,58,54,37,92,90,76,69,48,69,59,84,80,81,88,78,91,72,91,76,81,89,80,89,78,91,78,81,84,84,80,90,84,90,81,80,91,77,88,77,88,76,90,78,90,77,88,82,90,80,81,92,83,86,89,80,90,85,89,81,82,85,89,88,84,84,80,82,86,80,87,75,78,86,64,87,71,57,72,63,62,58,51,55,56,51,51,55,52,50,51,55,52,33,53,52,45,41,53,53,34,52,51,46,52,51,51,23,45,52,48,41,26,74,76,71,73,47,73,71,56,66,79,26,65,31,72,87,21,71,40,25,71,66,45,68,65,66,41,57,12,65,75,71,79,40,71,37,40,77,44,76,48,53,33,14,26,43,66,44,83,52,101,86,37,40,39,43,35,34,18,38,90,90,39,82,76,45,79,46,77,88

Sequence (196 aa):
MTTCARCGTQLKDGTTVCFRCGAGLSGGDAHRSRSSTTGGVVMPTLTLVAIVVVAMGIGAGITWGVMAGGDKSESAPAGQTAGAGQAAEAGDAESYTEALAGGMDLAREASLKQGLRAIEVAVQTSFVELGDYPSPAEVTANGSVAAIVGVWPTNPYTDAPMQPGKGPGDYTYELTAGGFKLTGYDPEGPVVEIQR

Nearest PDB structures (foldseek):
  8qx8-assembly1_A  TM=5.618E-01  e=3.436E+00  Saccharomyces cerevisiae